Protein AF-K0CEV7-F1 (afdb_monomer)

Secondary structure (DSSP, 8-state):
----------------------------S-SSSSEEEPPSEETTEEHHHHHHHT---HHHHHHHHHHHTT-EEEHHHHHHHHHHHHHHHHHHHHHHHHHHHHHHHHHHHHHHHHHHHHHHHHHHHHHHHHHHHHHHHHHHHHHHHHHHHHHHHHHHHHHHHS-HHHHHTSSSPP-EEEEETTEEEEEEHHHHHHHHHHHS--SEEEEEEETTEEEEEEEEE--BTB-EEEEEEEEEETTEEEEEEEEETTEEE-SHHHHHHHHHHHHTTTSSSTT---

Sequence (278 aa):
MNTVALSRWGALALCALLLGGCASLRQTAGGWLGLAPAPAMVAGLDYVTQNRLGVADPACDELATAWRQDRWLPNDQRAGLIARCGARVRRVLDAREQDQELDRLVSEAWDATIQARLERERRERRREQVRRAIAQAREEAEARNDSAAEDAMAQLRERMADAHILQVLREVPDQPLAYAIGQPSERSMKEFLSCLEVAYPNEGYEMQWEGDSLSVRALNATMPRGDMDIDTQFVSVWNTWMLKSLSVAELQATNAQDRFMLAQNLVAGQCYDVDGRL

Foldseek 3Di:
DDDDDDDDDDDDDDDDDDDDDDDDPPDPPDDPPFKDAQDCDALPDGLVVCVVLVLDDVLSVVSNVRNVVVHIDGPVSNVVSSVRSNVSSVVSVVVVVVVVVVVVVVVVVVVVVVVVVVVVVVVVVVVVVVVVVVVVVVVVVVVVVVVVVVVLLVVLVVQLVVQCVCVVCVPPDWFFEALDPPRGDLDIPSSLVSLLCVLWPAPDWDWDDDPQKIWIKGHQTHDPVGTWIWIWIWGHDPGYTYTQWIDTVPDIDRHSVSSVVVSCVSNVPRPPCNSPDD

Radius of gyration: 65.49 Å; Cα contacts (8 Å, |Δi|>4): 295; chains: 1; bounding box: 108×42×195 Å

pLDDT: mean 84.36, std 18.04, range [31.17, 98.12]

Solvent-accessible surface area (backbone atoms only — not comparable to full-atom values): 16095 Å² total; per-residue (Å²): 131,90,82,92,90,92,80,90,88,81,86,91,87,80,89,81,89,84,87,89,84,82,85,83,82,75,86,85,83,78,93,68,85,55,59,42,69,45,67,81,52,55,82,90,36,40,64,68,58,38,53,76,72,64,59,82,47,73,42,41,55,53,40,50,49,28,41,79,62,78,37,68,33,49,51,66,61,46,50,56,28,52,54,51,28,31,54,48,50,47,58,54,50,57,47,52,54,51,52,52,54,48,52,51,53,52,50,55,56,48,52,53,50,51,51,56,48,55,50,50,54,51,53,50,55,52,51,52,52,51,51,51,52,51,51,50,58,46,52,58,47,51,56,50,50,51,52,52,50,54,53,52,51,50,56,47,52,53,50,38,73,68,26,66,61,57,66,74,44,60,86,55,84,82,33,31,19,15,44,48,92,95,45,68,46,98,52,34,44,58,60,52,50,17,40,47,42,71,62,26,52,51,83,46,72,53,75,48,80,59,92,53,35,39,37,44,31,37,36,54,18,54,43,104,87,55,64,35,46,39,41,38,30,33,33,62,53,101,76,26,34,29,52,55,34,39,31,49,75,92,48,71,23,70,51,45,64,49,33,44,52,51,54,45,66,71,34,60,87,73,58,62,70,80,82,70,86,131

Organism: Alcanivorax dieselolei (strain DSM 16502 / CGMCC 1.3690 / MCCC 1A00001 / B-5) (NCBI:txid930169)

Nearest PDB structures (foldseek):
  8dte-assemb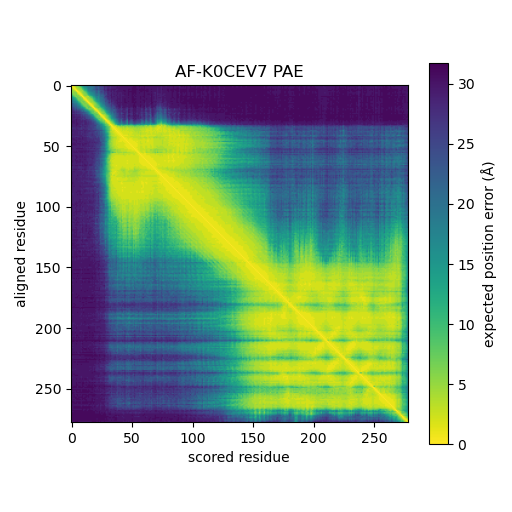ly1_A  TM=3.620E-01  e=7.355E-01  Neisseria gonorrhoeae NCCP11945

Structure (mmCIF, N/CA/C/O backbone):
data_AF-K0CEV7-F1
#
_entry.id   AF-K0CEV7-F1
#
loop_
_atom_site.group_PDB
_atom_site.id
_atom_site.type_symbol
_atom_site.label_atom_id
_atom_site.label_alt_id
_atom_site.label_comp_id
_atom_site.label_asym_id
_atom_site.label_entity_id
_atom_site.label_seq_id
_atom_site.pdbx_PDB_ins_code
_atom_site.Cartn_x
_atom_site.Cartn_y
_atom_site.Cartn_z
_atom_site.occupancy
_atom_site.B_iso_or_equiv
_atom_site.auth_seq_id
_atom_site.auth_comp_id
_atom_site.auth_asym_id
_atom_site.auth_atom_id
_atom_site.pdbx_PDB_model_num
ATOM 1 N N . MET A 1 1 ? 41.634 -27.195 -136.372 1.00 33.25 1 MET A N 1
ATOM 2 C CA . MET A 1 1 ? 42.764 -27.866 -137.054 1.00 33.25 1 MET A CA 1
ATOM 3 C C . MET A 1 1 ? 43.810 -26.811 -137.393 1.00 33.25 1 MET A C 1
ATOM 5 O O . MET A 1 1 ? 43.402 -25.712 -137.731 1.00 33.25 1 MET A O 1
ATOM 9 N N . ASN A 1 2 ? 45.093 -27.144 -137.211 1.00 31.50 2 ASN A N 1
ATOM 10 C CA . ASN A 1 2 ? 46.320 -26.738 -137.934 1.00 31.50 2 ASN A CA 1
ATOM 11 C C . ASN A 1 2 ? 46.260 -25.530 -138.913 1.00 31.50 2 ASN A C 1
ATOM 13 O O . ASN A 1 2 ? 45.332 -25.457 -139.706 1.00 31.50 2 ASN A O 1
ATOM 17 N N . THR A 1 3 ? 47.251 -24.626 -139.038 1.00 37.19 3 THR A N 1
ATOM 18 C CA . THR A 1 3 ? 48.595 -24.471 -138.414 1.00 37.19 3 THR A CA 1
ATOM 19 C C . THR A 1 3 ? 49.226 -23.115 -138.820 1.00 37.19 3 THR A C 1
ATOM 21 O O . THR A 1 3 ? 49.014 -22.677 -139.940 1.00 37.19 3 THR A O 1
ATOM 24 N N . VAL A 1 4 ? 50.059 -22.533 -137.940 1.00 43.16 4 VAL A N 1
ATOM 25 C CA . VAL A 1 4 ? 51.377 -21.863 -138.176 1.00 43.16 4 VAL A CA 1
ATOM 26 C C . VAL A 1 4 ? 51.655 -21.067 -139.480 1.00 43.16 4 VAL A C 1
ATOM 28 O O . VAL A 1 4 ? 51.735 -21.669 -140.543 1.00 43.16 4 VAL A O 1
ATOM 31 N N . ALA A 1 5 ? 52.040 -19.779 -139.347 1.00 40.69 5 ALA A N 1
ATOM 32 C CA . ALA A 1 5 ? 53.300 -19.146 -139.844 1.00 40.69 5 ALA A CA 1
ATOM 33 C C . ALA A 1 5 ? 53.237 -17.596 -139.676 1.00 40.69 5 ALA A C 1
ATOM 35 O O . ALA A 1 5 ? 52.214 -17.018 -140.012 1.00 40.69 5 ALA A O 1
ATOM 36 N N . LEU A 1 6 ? 54.156 -16.836 -139.049 1.00 42.69 6 LEU A N 1
ATOM 37 C CA . LEU A 1 6 ? 55.629 -16.641 -139.126 1.00 42.69 6 LEU A CA 1
ATOM 38 C C . LEU A 1 6 ? 56.113 -15.463 -140.019 1.00 42.69 6 LEU A C 1
ATOM 40 O O . LEU A 1 6 ? 56.430 -15.648 -141.190 1.00 42.69 6 LEU A O 1
ATOM 44 N N . SER A 1 7 ? 56.323 -14.290 -139.402 1.00 37.81 7 SER A N 1
ATOM 45 C CA . SER A 1 7 ? 57.313 -13.244 -139.764 1.00 37.81 7 SER A CA 1
ATOM 46 C C . SER A 1 7 ? 57.563 -12.368 -138.502 1.00 37.81 7 SER A C 1
ATOM 48 O O . SER A 1 7 ? 56.599 -12.013 -137.838 1.00 37.81 7 SER A O 1
ATOM 50 N N . ARG A 1 8 ? 58.767 -12.113 -137.943 1.00 42.38 8 ARG A N 1
ATOM 51 C CA . ARG A 1 8 ? 60.124 -11.805 -138.475 1.00 42.38 8 ARG A CA 1
ATOM 52 C C . ARG A 1 8 ? 60.101 -10.417 -139.151 1.00 42.38 8 ARG A C 1
ATOM 54 O O . ARG A 1 8 ? 59.320 -10.257 -140.074 1.00 42.38 8 ARG A O 1
ATOM 61 N N . TRP A 1 9 ? 60.858 -9.364 -138.805 1.00 42.81 9 TRP A N 1
ATOM 62 C CA . TRP A 1 9 ? 62.114 -9.119 -138.044 1.00 42.81 9 TRP A CA 1
ATOM 63 C C . TRP A 1 9 ? 61.871 -7.952 -137.020 1.00 42.81 9 TRP A C 1
ATOM 65 O O . TRP A 1 9 ? 60.720 -7.561 -136.881 1.00 42.81 9 TRP A O 1
ATOM 75 N N . GLY A 1 10 ? 62.796 -7.308 -136.275 1.00 38.75 10 GLY A N 1
ATOM 76 C CA . GLY A 1 10 ? 64.253 -7.418 -136.026 1.00 38.75 10 GLY A CA 1
ATOM 77 C C . GLY A 1 10 ? 64.826 -6.153 -135.313 1.00 38.75 10 GLY A C 1
ATOM 78 O O . GLY A 1 10 ? 64.172 -5.121 -135.347 1.00 38.75 10 GLY A O 1
ATOM 79 N N . ALA A 1 11 ? 66.043 -6.236 -134.732 1.00 40.81 11 ALA A N 1
ATOM 80 C CA . ALA A 1 11 ? 66.868 -5.174 -134.078 1.00 40.81 11 ALA A CA 1
ATOM 81 C C . ALA A 1 11 ? 66.276 -4.464 -132.822 1.00 40.81 11 ALA A C 1
ATOM 83 O O . ALA A 1 11 ? 65.236 -3.829 -132.906 1.00 40.81 11 ALA A O 1
ATOM 84 N N . LEU A 1 12 ? 66.792 -4.564 -131.582 1.00 43.34 12 LEU A N 1
ATOM 85 C CA . LEU A 1 12 ? 68.148 -4.423 -130.986 1.00 43.34 12 LEU A CA 1
ATOM 86 C C . LEU A 1 12 ? 68.775 -3.015 -131.038 1.00 43.34 12 LEU A C 1
ATOM 88 O O . LEU A 1 12 ? 69.396 -2.643 -132.027 1.00 43.34 12 LEU A O 1
ATOM 92 N N . ALA A 1 13 ? 68.748 -2.332 -129.887 1.00 41.50 13 ALA A N 1
ATOM 93 C CA . ALA A 1 13 ? 69.777 -1.397 -129.425 1.00 41.50 13 ALA A CA 1
ATOM 94 C C . ALA A 1 13 ? 69.867 -1.486 -127.885 1.00 41.50 13 ALA A C 1
ATOM 96 O O . ALA A 1 13 ? 68.842 -1.501 -127.205 1.00 41.50 13 ALA A O 1
ATOM 97 N N . LEU A 1 14 ? 71.081 -1.612 -127.343 1.00 43.62 14 LEU A N 1
ATOM 98 C CA . LEU A 1 14 ? 71.386 -1.825 -125.918 1.00 43.62 14 LEU A CA 1
ATOM 99 C C . LEU A 1 14 ? 72.644 -1.004 -125.545 1.00 43.62 14 LEU A C 1
ATOM 101 O O . LEU A 1 14 ? 73.308 -0.514 -126.457 1.00 43.62 14 LEU A O 1
ATOM 105 N N . CYS A 1 15 ? 72.978 -0.916 -124.244 1.00 38.66 15 CYS A N 1
ATOM 106 C CA . CYS A 1 15 ? 74.023 -0.076 -123.597 1.00 38.66 15 CYS A CA 1
ATOM 107 C C . CYS A 1 15 ? 73.555 1.354 -123.236 1.00 38.66 15 CYS A C 1
ATOM 109 O O . CYS A 1 15 ? 72.841 1.974 -124.012 1.00 38.66 15 CYS A O 1
ATOM 111 N N . ALA A 1 16 ? 73.920 1.961 -122.095 1.00 42.41 16 ALA A N 1
ATOM 112 C CA . ALA A 1 16 ? 74.656 1.522 -120.889 1.00 42.41 16 ALA A CA 1
ATOM 113 C C . ALA A 1 16 ? 74.196 2.411 -119.696 1.00 42.41 16 ALA A C 1
ATOM 115 O O . ALA A 1 16 ? 73.949 3.594 -119.888 1.00 42.41 16 ALA A O 1
ATOM 116 N N . LEU A 1 17 ? 73.815 1.864 -118.534 1.00 45.25 17 LEU A N 1
ATOM 117 C CA . LEU A 1 17 ? 74.636 1.603 -117.331 1.00 45.25 17 LEU A CA 1
ATOM 118 C C . LEU A 1 17 ? 75.252 2.831 -116.602 1.00 45.25 17 LEU A C 1
ATOM 120 O O . LEU A 1 17 ? 76.190 3.443 -117.099 1.00 45.25 17 LEU A O 1
ATOM 124 N N . LEU A 1 18 ? 74.822 2.975 -115.332 1.00 45.00 18 LEU A N 1
ATOM 125 C CA . LEU A 1 18 ? 75.518 3.474 -114.118 1.00 45.00 18 LEU A CA 1
ATOM 126 C C . LEU A 1 18 ? 75.208 4.869 -113.533 1.00 45.00 18 LEU A C 1
ATOM 128 O O . LEU A 1 18 ? 74.906 5.827 -114.230 1.00 45.00 18 LEU A O 1
ATOM 132 N N . LEU A 1 19 ? 75.379 4.905 -112.196 1.00 44.25 19 LEU A N 1
ATOM 133 C CA . LEU A 1 19 ? 75.124 5.976 -111.214 1.00 44.25 19 LEU A CA 1
ATOM 134 C C . LEU A 1 19 ? 73.620 6.252 -110.966 1.00 44.25 19 LEU A C 1
ATOM 136 O O . LEU A 1 19 ? 72.872 6.528 -111.890 1.00 44.25 19 LEU A O 1
ATOM 140 N N . GLY A 1 20 ? 73.072 6.201 -109.748 1.00 36.41 20 GLY A N 1
ATOM 141 C CA . GLY A 1 20 ? 73.658 5.966 -108.423 1.00 36.41 20 GLY A CA 1
ATOM 142 C C . GLY A 1 20 ? 72.996 6.888 -107.393 1.00 36.41 20 GLY A C 1
ATOM 143 O O . GLY A 1 20 ? 73.334 8.064 -107.336 1.00 36.41 20 GLY A O 1
ATOM 144 N N . GLY A 1 21 ? 72.049 6.387 -106.592 1.00 37.38 21 GLY A N 1
ATOM 145 C CA . GLY A 1 21 ? 71.316 7.211 -105.622 1.00 37.38 21 GLY A CA 1
ATOM 146 C C . GLY A 1 21 ? 70.392 6.388 -104.725 1.00 37.38 21 GLY A C 1
ATOM 147 O O . GLY A 1 21 ? 69.427 5.791 -105.195 1.00 37.38 21 GLY A O 1
ATOM 148 N N . CYS A 1 22 ? 70.709 6.326 -103.432 1.00 45.72 22 CYS A N 1
ATOM 149 C CA . CYS A 1 22 ? 70.024 5.466 -102.470 1.00 45.72 22 CYS A CA 1
ATOM 150 C C . CYS A 1 22 ? 68.762 6.100 -101.861 1.00 45.72 22 CYS A C 1
ATOM 152 O O . CYS A 1 22 ? 68.716 7.294 -101.590 1.00 45.72 22 CYS A O 1
ATOM 154 N N . ALA A 1 23 ? 67.805 5.227 -101.536 1.00 41.31 23 ALA A N 1
ATOM 155 C CA . ALA A 1 23 ? 66.905 5.295 -100.382 1.00 41.31 23 ALA A CA 1
ATOM 156 C C . ALA A 1 23 ? 66.209 6.632 -100.034 1.00 41.31 23 ALA A C 1
ATOM 158 O O . ALA A 1 23 ? 66.707 7.450 -99.267 1.00 41.31 23 ALA A O 1
ATOM 159 N N . SER A 1 24 ? 64.923 6.718 -100.381 1.00 39.03 24 SER A N 1
ATOM 160 C CA . SER A 1 24 ? 63.914 7.293 -99.471 1.00 39.03 24 SER A CA 1
ATOM 161 C C . SER A 1 24 ? 62.561 6.586 -99.620 1.00 39.03 24 SER A C 1
ATOM 163 O O . SER A 1 24 ? 61.518 7.192 -99.854 1.00 39.03 24 SER A O 1
ATOM 165 N N . LEU A 1 25 ? 62.575 5.260 -99.438 1.00 40.41 25 LEU A N 1
ATOM 166 C CA . LEU A 1 25 ? 61.355 4.469 -99.274 1.00 40.41 25 LEU A CA 1
ATOM 167 C C . LEU A 1 25 ? 60.777 4.777 -97.882 1.00 40.41 25 LEU A C 1
ATOM 169 O O . LEU A 1 25 ? 61.115 4.138 -96.886 1.00 40.41 25 LEU A O 1
ATOM 173 N N . ARG A 1 26 ? 59.977 5.848 -97.806 1.00 39.16 26 ARG A N 1
ATOM 174 C CA . ARG A 1 26 ? 59.329 6.314 -96.574 1.00 39.16 26 ARG A CA 1
ATOM 175 C C . ARG A 1 26 ? 58.447 5.196 -96.015 1.00 39.16 26 ARG A C 1
ATOM 177 O O . ARG A 1 26 ? 57.441 4.829 -96.613 1.00 39.16 26 ARG A O 1
ATOM 184 N N . GLN A 1 27 ? 58.819 4.685 -94.846 1.00 40.72 27 GLN A N 1
ATOM 185 C CA . GLN A 1 27 ? 57.987 3.780 -94.063 1.00 40.72 27 GLN A CA 1
ATOM 186 C C . GLN A 1 27 ? 56.723 4.523 -93.606 1.00 40.72 27 GLN A C 1
ATOM 188 O O . GLN A 1 27 ? 56.782 5.366 -92.715 1.00 40.72 27 GLN A O 1
ATOM 193 N N . THR A 1 28 ? 55.571 4.197 -94.191 1.00 46.34 28 THR A N 1
ATOM 194 C CA . THR A 1 28 ? 54.250 4.663 -93.727 1.00 46.34 28 THR A CA 1
ATOM 195 C C . THR A 1 28 ? 53.311 3.483 -93.477 1.00 46.34 28 THR A C 1
ATOM 197 O O . THR A 1 28 ? 52.216 3.415 -94.025 1.00 46.34 28 THR A O 1
ATOM 200 N N . ALA A 1 29 ? 53.762 2.536 -92.648 1.00 43.47 29 ALA A N 1
ATOM 201 C CA . ALA A 1 29 ? 52.967 1.411 -92.149 1.00 43.47 29 ALA A CA 1
ATOM 202 C C . ALA A 1 29 ? 53.539 0.905 -90.806 1.00 43.47 29 ALA A C 1
ATOM 204 O O . ALA A 1 29 ? 54.275 -0.075 -90.767 1.00 43.47 29 ALA A O 1
ATOM 205 N N . GLY A 1 30 ? 53.247 1.606 -89.701 1.00 41.72 30 GLY A N 1
ATOM 206 C CA . GLY A 1 30 ? 53.762 1.223 -88.372 1.00 41.72 30 GLY A CA 1
ATOM 207 C C . GLY A 1 30 ? 53.250 2.016 -87.159 1.00 41.72 30 GLY A C 1
ATOM 208 O O . GLY A 1 30 ? 53.785 1.853 -86.072 1.00 41.72 30 GLY A O 1
ATOM 209 N N . GLY A 1 31 ? 52.240 2.882 -87.312 1.00 43.75 31 GLY A N 1
ATOM 210 C CA . GLY A 1 31 ? 51.863 3.870 -86.283 1.00 43.75 31 GLY A CA 1
ATOM 211 C C . GLY A 1 31 ? 50.832 3.445 -85.226 1.00 43.75 31 GLY A C 1
ATOM 212 O O . GLY A 1 31 ? 50.467 4.276 -84.404 1.00 43.75 31 GLY A O 1
ATOM 213 N N . TRP A 1 32 ? 50.325 2.206 -85.252 1.00 52.28 32 TRP A N 1
ATOM 214 C CA . TRP A 1 32 ? 49.141 1.799 -84.463 1.00 52.28 32 TRP A CA 1
ATOM 215 C C . TRP A 1 32 ? 49.361 0.600 -83.523 1.00 52.28 32 TRP A C 1
ATOM 217 O O . TRP A 1 32 ? 48.446 0.195 -82.810 1.00 52.28 32 TRP A O 1
ATOM 227 N N . LEU A 1 33 ? 50.569 0.033 -83.477 1.00 60.72 33 LEU A N 1
ATOM 228 C CA . LEU A 1 33 ? 50.909 -1.050 -82.551 1.00 60.72 33 LEU A CA 1
ATOM 229 C C . LEU A 1 33 ? 51.432 -0.458 -81.236 1.00 60.72 33 LEU A C 1
ATOM 231 O O . LEU A 1 33 ? 52.570 -0.007 -81.172 1.00 60.72 33 LEU A O 1
ATOM 235 N N . GLY A 1 34 ? 50.602 -0.467 -80.189 1.00 73.75 34 GLY A N 1
ATOM 236 C CA . GLY A 1 34 ? 51.005 -0.069 -78.830 1.00 73.75 34 GLY A CA 1
ATOM 237 C C . GLY A 1 34 ? 50.228 1.095 -78.210 1.00 73.75 34 GLY A C 1
ATOM 238 O O . GLY A 1 34 ? 50.381 1.329 -77.014 1.00 73.75 34 GLY A O 1
ATOM 239 N N . LEU A 1 35 ? 49.368 1.777 -78.972 1.00 83.69 35 LEU A N 1
ATOM 240 C CA . LEU A 1 35 ? 48.480 2.835 -78.479 1.00 83.69 35 LEU A CA 1
ATOM 241 C C . LEU A 1 35 ? 47.046 2.323 -78.311 1.00 83.69 35 LEU A C 1
ATOM 243 O O . LEU A 1 35 ? 46.579 1.503 -79.101 1.00 83.69 35 LEU A O 1
ATOM 247 N N . ALA A 1 36 ? 46.328 2.838 -77.314 1.00 86.12 36 ALA A N 1
ATOM 248 C CA . ALA A 1 36 ? 44.910 2.551 -77.110 1.00 86.12 36 ALA A CA 1
ATOM 249 C C . ALA A 1 36 ? 44.199 3.689 -76.346 1.00 86.12 36 ALA A C 1
ATOM 251 O O . ALA A 1 36 ? 44.848 4.411 -75.584 1.00 86.12 36 ALA A O 1
ATOM 252 N N . PRO A 1 37 ? 42.873 3.862 -76.505 1.00 88.19 37 PRO A N 1
ATOM 253 C CA . PRO A 1 37 ? 42.131 4.908 -75.807 1.00 88.19 37 PRO A CA 1
ATOM 254 C C . PRO A 1 37 ? 42.040 4.631 -74.301 1.00 88.19 37 PRO A C 1
ATOM 256 O O . PRO A 1 37 ? 42.092 3.475 -73.849 1.00 88.19 37 PRO A O 1
ATOM 259 N N . ALA A 1 38 ? 41.866 5.702 -73.524 1.00 89.38 38 ALA A N 1
ATOM 260 C CA . ALA A 1 38 ? 41.457 5.610 -72.127 1.00 89.38 38 ALA A CA 1
ATOM 261 C C . ALA A 1 38 ? 40.059 4.956 -72.022 1.00 89.38 38 ALA A C 1
ATOM 263 O O . ALA A 1 38 ? 39.198 5.218 -72.867 1.00 89.38 38 ALA A O 1
ATOM 264 N N . PRO A 1 39 ? 39.813 4.083 -71.028 1.00 90.56 39 PRO A N 1
ATOM 265 C CA . PRO A 1 39 ? 38.510 3.449 -70.856 1.00 90.56 39 PRO A CA 1
ATOM 266 C C . PRO A 1 39 ? 37.466 4.474 -70.390 1.00 90.56 39 PRO A C 1
ATOM 268 O O . PRO A 1 39 ? 37.803 5.428 -69.702 1.00 90.56 39 PRO A O 1
ATOM 271 N N . ALA A 1 40 ? 36.187 4.258 -70.703 1.00 89.06 40 ALA A N 1
ATOM 272 C CA . ALA A 1 40 ? 35.107 5.136 -70.232 1.00 89.06 40 ALA A CA 1
ATOM 273 C C . ALA A 1 40 ? 34.793 4.979 -68.727 1.00 89.06 40 ALA A C 1
ATOM 275 O O . ALA A 1 40 ? 34.169 5.849 -68.125 1.00 89.06 40 ALA A O 1
ATOM 276 N N . MET A 1 41 ? 35.210 3.862 -68.122 1.00 91.69 41 MET A N 1
ATOM 277 C CA . MET A 1 41 ? 34.999 3.537 -66.711 1.00 91.69 41 MET A CA 1
ATOM 278 C C . MET A 1 41 ? 36.232 2.836 -66.134 1.00 91.69 41 MET A C 1
ATOM 280 O O . MET A 1 41 ? 36.904 2.069 -66.828 1.00 91.69 41 MET A O 1
ATOM 284 N N . VAL A 1 42 ? 36.497 3.046 -64.845 1.00 91.88 42 VAL A N 1
ATOM 285 C CA . VAL A 1 42 ? 37.541 2.340 -64.086 1.00 91.88 42 VAL A CA 1
ATOM 286 C C . VAL A 1 42 ? 36.903 1.743 -62.835 1.00 91.88 42 VAL A C 1
ATOM 288 O O . VAL A 1 42 ? 36.160 2.422 -62.134 1.00 91.88 42 VAL A O 1
ATOM 291 N N . ALA A 1 43 ? 37.162 0.455 -62.582 1.00 90.56 43 ALA A N 1
ATOM 292 C CA . ALA A 1 43 ? 36.544 -0.313 -61.492 1.00 90.56 43 ALA A CA 1
ATOM 293 C C . ALA A 1 43 ? 34.999 -0.197 -61.437 1.00 90.56 43 ALA A C 1
ATOM 295 O O . ALA A 1 43 ? 34.413 -0.155 -60.362 1.00 90.56 43 ALA A O 1
ATOM 296 N N . GLY A 1 44 ? 34.344 -0.141 -62.604 1.00 90.44 44 GLY A N 1
ATOM 297 C CA . GLY A 1 44 ? 32.881 -0.086 -62.726 1.00 90.44 44 GLY A CA 1
ATOM 298 C C . GLY A 1 44 ? 32.249 1.304 -62.594 1.00 90.44 44 GLY A C 1
ATOM 299 O O . GLY A 1 44 ? 31.040 1.414 -62.761 1.00 90.44 44 GLY A O 1
ATOM 300 N N . LEU A 1 45 ? 33.033 2.361 -62.342 1.00 92.94 45 LEU A N 1
ATOM 301 C CA . LEU A 1 45 ? 32.532 3.735 -62.227 1.00 92.94 45 LEU A CA 1
ATOM 302 C C . LEU A 1 45 ? 33.055 4.640 -63.342 1.00 92.94 45 LEU A C 1
ATOM 304 O O . LEU A 1 45 ? 34.228 4.554 -63.717 1.00 92.94 45 LEU A O 1
ATOM 308 N N . ASP A 1 46 ? 32.218 5.570 -63.803 1.00 94.06 46 ASP A N 1
ATOM 309 C CA . ASP A 1 46 ? 32.645 6.690 -64.645 1.00 94.06 46 ASP A CA 1
ATOM 310 C C . ASP A 1 46 ? 33.411 7.761 -63.840 1.00 94.06 46 ASP A C 1
ATOM 312 O O . ASP A 1 46 ? 33.348 7.830 -62.608 1.00 94.06 46 ASP A O 1
ATOM 316 N N . TYR A 1 47 ? 34.146 8.623 -64.544 1.00 91.25 47 TYR A N 1
ATOM 317 C CA . TYR A 1 47 ? 34.978 9.658 -63.921 1.00 91.25 47 TYR A CA 1
ATOM 318 C C . TYR A 1 47 ? 34.179 10.755 -63.192 1.00 91.25 47 TYR A C 1
ATOM 320 O O . TYR A 1 47 ? 34.698 11.387 -62.271 1.00 91.25 47 TYR A O 1
ATOM 328 N N . VAL A 1 48 ? 32.910 10.980 -63.555 1.00 91.81 48 VAL A N 1
ATOM 329 C CA . VAL A 1 48 ? 32.045 11.976 -62.895 1.00 91.81 48 VAL A CA 1
ATOM 330 C C . VAL A 1 48 ? 31.624 11.470 -61.515 1.00 91.81 48 VAL A C 1
ATOM 332 O O . VAL A 1 48 ? 31.654 12.212 -60.533 1.00 91.81 48 VAL A O 1
ATOM 335 N N . THR A 1 49 ? 31.277 10.191 -61.434 1.00 92.69 49 THR A N 1
ATOM 336 C CA . THR A 1 49 ? 30.882 9.481 -60.220 1.00 92.69 49 THR A CA 1
ATOM 337 C C . THR A 1 49 ? 32.077 9.288 -59.294 1.00 92.69 49 THR A C 1
ATOM 339 O O . THR A 1 49 ? 31.960 9.562 -58.103 1.00 92.69 49 THR A O 1
ATOM 342 N N . GLN A 1 50 ? 33.252 8.940 -59.830 1.00 92.50 50 GLN A N 1
ATOM 343 C CA . GLN A 1 50 ? 34.508 8.921 -59.066 1.00 92.50 50 GLN A CA 1
ATOM 344 C C . GLN A 1 50 ? 34.790 10.280 -58.396 1.00 92.50 50 GLN A C 1
ATOM 346 O O . GLN A 1 50 ? 35.038 10.330 -57.191 1.00 92.50 50 GLN A O 1
ATOM 351 N N . ASN A 1 51 ? 34.664 11.390 -59.133 1.00 89.50 51 ASN A N 1
ATOM 352 C CA . ASN A 1 51 ? 34.851 12.731 -58.573 1.00 89.50 51 ASN A CA 1
ATOM 353 C C . ASN A 1 51 ? 33.797 13.068 -57.494 1.00 89.50 51 ASN A C 1
ATOM 355 O O . ASN A 1 51 ? 34.147 13.534 -56.413 1.00 89.50 51 ASN A O 1
ATOM 359 N N . ARG A 1 52 ? 32.512 12.750 -57.724 1.00 91.69 52 ARG A N 1
ATOM 360 C CA . ARG A 1 52 ? 31.435 12.920 -56.719 1.00 91.69 52 ARG A CA 1
ATOM 361 C C . ARG A 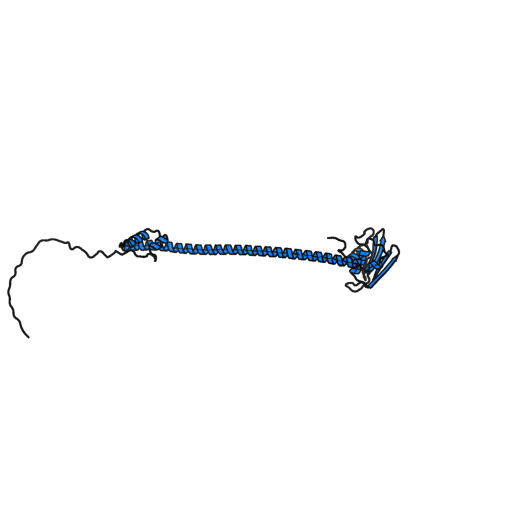1 52 ? 31.645 12.088 -55.449 1.00 91.69 52 ARG A C 1
ATOM 363 O O . ARG A 1 52 ? 31.215 12.498 -54.374 1.00 91.69 52 ARG A O 1
ATOM 370 N N . LEU A 1 53 ? 32.292 10.928 -55.557 1.00 89.69 53 LEU A N 1
ATOM 371 C CA . LEU A 1 53 ? 32.660 10.093 -54.411 1.00 89.69 53 LEU A CA 1
ATOM 372 C C . LEU A 1 53 ? 33.910 10.595 -53.667 1.00 89.69 53 LEU A C 1
ATOM 374 O O . LEU A 1 53 ? 34.187 10.103 -52.574 1.00 89.69 53 LEU A O 1
ATOM 378 N N . GLY A 1 54 ? 34.634 11.580 -54.210 1.00 90.62 54 GLY A N 1
ATOM 379 C CA . GLY A 1 54 ? 35.872 12.097 -53.624 1.00 90.62 54 GLY A CA 1
ATOM 380 C C . GLY A 1 54 ? 37.103 11.242 -53.942 1.00 90.62 54 GLY A C 1
ATOM 381 O O . GLY A 1 54 ? 38.065 11.236 -53.172 1.00 90.62 54 GLY A O 1
ATOM 382 N N . VAL A 1 55 ? 37.096 10.502 -55.059 1.00 91.00 55 VAL A N 1
ATOM 383 C CA . VAL A 1 55 ? 38.248 9.713 -55.528 1.00 91.00 55 VAL A CA 1
ATOM 384 C C . VAL A 1 55 ? 39.341 10.649 -56.063 1.00 91.00 55 VAL A C 1
ATOM 386 O O . VAL A 1 55 ? 39.512 10.815 -57.265 1.00 91.00 55 VAL A O 1
ATOM 389 N N . ALA A 1 56 ? 40.104 11.253 -55.154 1.00 87.50 56 ALA A N 1
ATOM 390 C CA . ALA A 1 56 ? 41.313 11.997 -55.492 1.00 87.50 56 ALA A CA 1
ATOM 391 C C . ALA A 1 56 ? 42.496 11.029 -55.679 1.00 87.50 56 ALA A C 1
ATOM 393 O O . ALA A 1 56 ? 42.944 10.414 -54.701 1.00 87.50 56 ALA A O 1
ATOM 394 N N . ASP A 1 57 ? 42.980 10.883 -56.917 1.00 92.00 57 ASP A N 1
ATOM 395 C CA . ASP A 1 57 ? 44.223 10.188 -57.283 1.00 92.00 57 ASP A CA 1
ATOM 396 C C . ASP A 1 57 ? 44.709 10.655 -58.674 1.00 92.00 57 ASP A C 1
ATOM 398 O O . ASP A 1 57 ? 43.935 10.570 -59.634 1.00 92.00 57 ASP A O 1
ATOM 402 N N . PRO A 1 58 ? 45.982 11.077 -58.830 1.00 91.56 58 PRO A N 1
ATOM 403 C CA . PRO A 1 58 ? 46.498 11.590 -60.102 1.00 91.56 58 PRO A CA 1
ATOM 404 C C . PRO A 1 58 ? 46.348 10.630 -61.291 1.00 91.56 58 PRO A C 1
ATOM 406 O O . PRO A 1 58 ? 46.221 11.080 -62.429 1.00 91.56 58 PRO A O 1
ATOM 409 N N . ALA A 1 59 ? 46.336 9.310 -61.059 1.00 92.69 59 ALA A N 1
ATOM 410 C CA . ALA A 1 59 ? 46.134 8.337 -62.129 1.00 92.69 59 ALA A CA 1
ATOM 411 C C . ALA A 1 59 ? 44.686 8.324 -62.649 1.00 92.69 59 ALA A C 1
ATOM 413 O O . ALA A 1 59 ? 44.465 8.036 -63.826 1.00 92.69 59 ALA A O 1
ATOM 414 N N . CYS A 1 60 ? 43.704 8.641 -61.798 1.00 92.44 60 CYS A N 1
ATOM 415 C CA . CYS A 1 60 ? 42.321 8.832 -62.232 1.00 92.44 60 CYS A CA 1
ATOM 416 C C . CYS A 1 60 ? 42.174 10.138 -63.021 1.00 92.44 60 CYS A C 1
ATOM 418 O O . CYS A 1 60 ? 41.558 10.128 -64.086 1.00 92.44 60 CYS A O 1
ATOM 420 N N . ASP A 1 61 ? 42.799 11.226 -62.564 1.00 93.44 61 ASP A N 1
ATOM 421 C CA . ASP A 1 61 ? 42.748 12.534 -63.232 1.00 93.44 61 ASP A CA 1
ATOM 422 C C . ASP A 1 61 ? 43.393 12.508 -64.628 1.00 93.44 61 ASP A C 1
ATOM 424 O O . ASP A 1 61 ? 42.857 13.073 -65.590 1.00 93.44 61 ASP A O 1
ATOM 428 N N . GLU A 1 62 ? 44.526 11.812 -64.774 1.00 92.69 62 GLU A N 1
ATOM 429 C CA . GLU A 1 62 ? 45.224 11.643 -66.053 1.00 92.69 62 GLU A CA 1
ATOM 430 C C . GLU A 1 62 ? 44.380 10.842 -67.060 1.00 92.69 62 GLU A C 1
ATOM 432 O O . GLU A 1 62 ? 44.260 11.243 -68.224 1.00 92.69 62 GLU A O 1
ATOM 437 N N . LEU A 1 63 ? 43.727 9.761 -66.610 1.00 93.81 63 LEU A N 1
ATOM 438 C CA . LEU A 1 63 ? 42.808 8.971 -67.434 1.00 93.81 63 LEU A CA 1
ATOM 439 C C . LEU A 1 63 ? 41.534 9.744 -67.793 1.00 93.81 63 LEU A C 1
ATOM 441 O O . LEU A 1 63 ? 41.158 9.771 -68.963 1.00 93.81 63 LEU A O 1
ATOM 445 N N . ALA A 1 64 ? 40.907 10.422 -66.828 1.00 93.38 64 ALA A N 1
ATOM 446 C CA . ALA A 1 64 ? 39.723 11.253 -67.048 1.00 93.38 64 ALA A CA 1
ATOM 447 C C . ALA A 1 64 ? 40.003 12.402 -68.028 1.00 93.38 64 ALA A C 1
ATOM 449 O O . ALA A 1 64 ? 39.125 12.838 -68.774 1.00 93.38 64 ALA A O 1
ATOM 450 N N . THR A 1 65 ? 41.231 12.921 -68.035 1.00 94.12 65 THR A N 1
ATOM 451 C CA . THR A 1 65 ? 41.673 13.953 -68.979 1.00 94.12 65 THR A CA 1
ATOM 452 C C . THR A 1 65 ? 41.956 13.369 -70.358 1.00 94.12 65 THR A C 1
ATOM 454 O O . THR A 1 65 ? 41.512 13.945 -71.345 1.00 94.12 65 THR A O 1
ATOM 457 N N . ALA A 1 66 ? 42.613 12.208 -70.444 1.00 92.19 66 ALA A N 1
ATOM 458 C CA . ALA A 1 66 ? 42.825 11.527 -71.719 1.00 92.19 66 ALA A CA 1
ATOM 459 C C . ALA A 1 66 ? 41.500 11.112 -72.386 1.00 92.19 66 ALA A C 1
ATOM 461 O O . ALA A 1 66 ? 41.341 11.327 -73.583 1.00 92.19 66 ALA A O 1
ATOM 462 N N . TRP A 1 67 ? 40.536 10.604 -71.611 1.00 92.69 67 TRP A N 1
ATOM 463 C CA . TRP A 1 67 ? 39.199 10.243 -72.092 1.00 92.69 67 TRP A CA 1
ATOM 464 C C . TRP A 1 67 ? 38.420 11.460 -72.615 1.00 92.69 67 TRP A C 1
ATOM 466 O O . TRP A 1 67 ? 37.939 11.433 -73.741 1.00 92.69 67 TRP A O 1
ATOM 476 N N . ARG A 1 68 ? 38.379 12.575 -71.867 1.00 92.81 68 ARG A N 1
ATOM 477 C CA . ARG A 1 68 ? 37.720 13.828 -72.308 1.00 92.81 68 ARG A CA 1
ATOM 478 C C . ARG A 1 68 ? 38.346 14.487 -73.544 1.00 92.81 68 ARG A C 1
ATOM 480 O O . ARG A 1 68 ? 37.739 15.391 -74.107 1.00 92.81 68 ARG A O 1
ATOM 487 N N . GLN A 1 69 ? 39.570 14.109 -73.906 1.00 93.81 69 GLN A N 1
ATOM 488 C CA . GLN A 1 69 ? 40.330 14.675 -75.025 1.00 93.81 69 GLN A CA 1
ATOM 489 C C . GLN A 1 69 ? 40.465 13.697 -76.206 1.00 93.81 69 GLN A C 1
ATOM 491 O O . GLN A 1 69 ? 41.252 13.970 -77.110 1.00 93.81 69 GLN A O 1
ATOM 496 N N . ASP A 1 70 ? 39.781 12.542 -76.168 1.00 88.62 70 ASP A N 1
ATOM 497 C CA . ASP A 1 70 ? 39.945 11.422 -77.115 1.00 88.62 70 ASP A CA 1
ATOM 498 C C . ASP A 1 70 ? 41.421 11.034 -77.358 1.00 88.62 70 ASP A C 1
ATOM 500 O O . ASP A 1 70 ? 41.834 10.585 -78.433 1.00 88.62 70 ASP A O 1
ATOM 504 N N . ARG A 1 71 ? 42.257 11.212 -76.327 1.00 90.44 71 ARG A N 1
ATOM 505 C CA . ARG A 1 71 ? 43.708 11.052 -76.408 1.00 90.44 71 ARG A CA 1
ATOM 506 C C . ARG A 1 71 ? 44.099 9.593 -76.199 1.00 90.44 71 ARG A C 1
ATOM 508 O O . ARG A 1 71 ? 43.837 8.996 -75.153 1.00 90.44 71 ARG A O 1
ATOM 515 N N . TRP A 1 72 ? 44.798 9.046 -77.185 1.00 88.69 72 TRP A N 1
ATOM 516 C CA . TRP A 1 72 ? 45.348 7.695 -77.144 1.00 88.69 72 TRP A CA 1
ATOM 517 C C . TRP A 1 72 ? 46.608 7.655 -76.273 1.00 88.69 72 TRP A C 1
ATOM 519 O O . TRP A 1 72 ? 47.439 8.562 -76.326 1.00 88.69 72 TRP A O 1
ATOM 529 N N . LEU A 1 73 ? 46.741 6.603 -75.466 1.00 89.00 73 LEU A N 1
ATOM 530 C CA . LEU A 1 73 ? 47.836 6.408 -74.515 1.00 89.00 73 LEU A CA 1
ATOM 531 C C . LEU A 1 73 ? 48.656 5.157 -74.879 1.00 89.00 73 LEU A C 1
ATOM 533 O O . LEU A 1 73 ? 48.075 4.179 -75.363 1.00 89.00 73 LEU A O 1
ATOM 537 N N . PRO A 1 74 ? 49.975 5.140 -74.603 1.00 92.06 74 PRO A N 1
ATOM 538 C CA . PRO A 1 74 ? 50.781 3.920 -74.603 1.00 92.06 74 PRO A CA 1
ATOM 539 C C . PRO A 1 74 ? 50.158 2.835 -73.717 1.00 92.06 74 PRO A C 1
ATOM 541 O O . PRO A 1 74 ? 49.651 3.119 -72.629 1.00 92.06 74 PRO A O 1
ATOM 544 N N . ASN A 1 75 ? 50.147 1.587 -74.188 1.00 87.56 75 ASN A N 1
ATOM 545 C CA . ASN A 1 75 ? 49.446 0.485 -73.523 1.00 87.56 75 ASN A CA 1
ATOM 546 C C . ASN A 1 75 ? 49.976 0.180 -72.112 1.00 87.56 75 ASN A C 1
ATOM 548 O O . ASN A 1 75 ? 49.187 -0.155 -71.230 1.00 87.56 75 ASN A O 1
ATOM 552 N N . ASP A 1 76 ? 51.281 0.321 -71.900 1.00 87.12 76 ASP A N 1
ATOM 553 C CA . ASP A 1 76 ? 51.974 0.174 -70.619 1.00 87.12 76 ASP A CA 1
ATOM 554 C C . ASP A 1 76 ? 51.601 1.296 -69.635 1.00 87.12 76 ASP A C 1
ATOM 556 O O . ASP A 1 76 ? 51.139 1.014 -68.525 1.00 87.12 76 ASP A O 1
ATOM 560 N N . GLN A 1 77 ? 51.685 2.561 -70.069 1.00 91.12 77 GLN A N 1
ATOM 561 C CA . GLN A 1 77 ? 51.238 3.723 -69.291 1.00 91.12 77 GLN A CA 1
ATOM 562 C C . GLN A 1 77 ? 49.756 3.586 -68.923 1.00 91.12 77 GLN A C 1
ATOM 564 O O . GLN A 1 77 ? 49.381 3.714 -67.755 1.00 91.12 77 GLN A O 1
ATOM 569 N N . ARG A 1 78 ? 48.906 3.250 -69.900 1.00 91.81 78 ARG A N 1
ATOM 570 C CA . ARG A 1 78 ? 47.467 3.048 -69.710 1.00 91.81 78 ARG A CA 1
ATOM 571 C C . ARG A 1 78 ? 47.176 1.940 -68.696 1.00 91.81 78 ARG A C 1
ATOM 573 O O . ARG A 1 78 ? 46.356 2.150 -67.805 1.00 91.81 78 ARG A O 1
ATOM 580 N N . ALA A 1 79 ? 47.844 0.790 -68.790 1.00 91.12 79 ALA A N 1
ATOM 581 C CA . ALA A 1 79 ? 47.662 -0.311 -67.845 1.00 91.12 79 ALA A CA 1
ATOM 582 C C . ALA A 1 79 ? 48.064 0.089 -66.412 1.00 91.12 79 ALA A C 1
ATOM 584 O O . ALA A 1 79 ? 47.303 -0.146 -65.470 1.00 91.12 79 ALA A O 1
ATOM 585 N N . GLY A 1 80 ? 49.208 0.765 -66.246 1.00 93.56 80 GLY A N 1
ATOM 586 C CA . GLY A 1 80 ? 49.673 1.259 -64.945 1.00 93.56 80 GLY A CA 1
ATOM 587 C C . GLY A 1 80 ? 48.773 2.342 -64.333 1.00 93.56 80 GLY A C 1
ATOM 588 O O . GLY A 1 80 ? 48.617 2.408 -63.111 1.00 93.56 80 GLY A O 1
ATOM 589 N N . LEU A 1 81 ? 48.141 3.178 -65.160 1.00 93.44 81 LEU A N 1
ATOM 590 C CA . LEU A 1 81 ? 47.141 4.150 -64.711 1.00 93.44 81 LEU A CA 1
ATOM 591 C C . LEU A 1 81 ? 45.829 3.472 -64.293 1.00 93.44 81 LEU A C 1
ATOM 593 O O . LEU A 1 81 ? 45.318 3.764 -63.213 1.00 93.44 81 LEU A O 1
ATOM 597 N N . ILE A 1 82 ? 45.315 2.530 -65.096 1.00 93.69 82 ILE A N 1
ATOM 598 C CA . ILE A 1 82 ? 44.084 1.780 -64.785 1.00 93.69 82 ILE A CA 1
ATOM 599 C C . ILE A 1 82 ? 44.243 1.012 -63.469 1.00 93.69 82 ILE A C 1
ATOM 601 O O . ILE A 1 82 ? 43.340 1.044 -62.633 1.00 93.69 82 ILE A O 1
ATOM 605 N N . ALA A 1 83 ? 45.393 0.367 -63.251 1.00 94.31 83 ALA A N 1
ATOM 606 C CA . ALA A 1 83 ? 45.670 -0.371 -62.022 1.00 94.31 83 ALA A CA 1
ATOM 607 C C . ALA A 1 83 ? 45.673 0.539 -60.780 1.00 94.31 83 ALA A C 1
ATOM 609 O O . ALA A 1 83 ? 45.011 0.222 -59.789 1.00 94.31 83 ALA A O 1
ATOM 610 N N . ARG A 1 84 ? 46.368 1.687 -60.840 1.00 94.88 84 ARG A N 1
ATOM 611 C CA . ARG A 1 84 ? 46.440 2.653 -59.727 1.00 94.88 84 ARG A CA 1
ATOM 612 C C . ARG A 1 84 ? 45.086 3.299 -59.440 1.00 94.88 84 ARG A C 1
ATOM 614 O O . ARG A 1 84 ? 44.607 3.208 -58.310 1.00 94.88 84 ARG A O 1
ATOM 621 N N . CYS A 1 85 ? 44.426 3.840 -60.464 1.00 94.69 85 CYS A N 1
ATOM 622 C CA . CYS A 1 85 ? 43.103 4.438 -60.313 1.00 94.69 85 CYS A CA 1
ATOM 623 C C . CYS A 1 85 ? 42.081 3.410 -59.792 1.00 94.69 85 CYS A C 1
ATOM 625 O O . CYS A 1 85 ? 41.405 3.651 -58.795 1.00 94.69 85 CYS A O 1
ATOM 627 N N . GLY A 1 86 ? 42.042 2.200 -60.362 1.00 95.19 86 GLY A N 1
ATOM 628 C CA . GLY A 1 86 ? 41.153 1.128 -59.905 1.00 95.19 86 GLY A CA 1
ATOM 629 C C . GLY A 1 86 ? 41.444 0.628 -58.485 1.00 95.19 86 GLY A C 1
ATOM 630 O O . GLY A 1 86 ? 40.543 0.121 -57.819 1.00 95.19 86 GLY A O 1
ATOM 631 N N . ALA A 1 87 ? 42.675 0.766 -57.985 1.00 95.19 87 ALA A N 1
ATOM 632 C CA . ALA A 1 87 ? 43.014 0.508 -56.583 1.00 95.19 87 ALA A CA 1
ATOM 633 C C . ALA A 1 87 ? 42.645 1.676 -55.645 1.00 95.19 87 ALA A C 1
ATOM 635 O O . ALA A 1 87 ? 42.419 1.452 -54.456 1.00 95.19 87 ALA A O 1
ATOM 636 N N . ARG A 1 88 ? 42.564 2.922 -56.134 1.00 94.94 88 ARG A N 1
ATOM 637 C CA . ARG A 1 88 ? 41.984 4.037 -55.366 1.00 94.94 88 ARG A CA 1
ATOM 638 C C . ARG A 1 88 ? 40.466 3.923 -55.283 1.00 94.94 88 ARG A C 1
ATOM 640 O O . ARG A 1 88 ? 39.943 3.996 -54.178 1.00 94.94 88 ARG A O 1
ATOM 647 N N . VAL A 1 89 ? 39.791 3.725 -56.419 1.00 94.94 89 VAL A N 1
ATOM 648 C CA . VAL A 1 89 ? 38.323 3.636 -56.501 1.00 94.94 89 VAL A CA 1
ATOM 649 C C . VAL A 1 89 ? 37.792 2.574 -55.541 1.00 94.94 89 VAL A C 1
ATOM 651 O O . VAL A 1 89 ? 36.934 2.891 -54.725 1.00 94.94 89 VAL A O 1
ATOM 654 N N . ARG A 1 90 ? 38.366 1.360 -55.562 1.00 94.81 90 ARG A N 1
ATOM 655 C CA . ARG A 1 90 ? 37.999 0.285 -54.622 1.00 94.81 90 ARG A CA 1
ATOM 656 C C . ARG A 1 90 ? 38.149 0.714 -53.163 1.00 94.81 90 ARG A C 1
ATOM 658 O O . ARG A 1 90 ? 37.150 0.757 -52.472 1.00 94.81 90 ARG A O 1
ATOM 665 N N . ARG A 1 91 ? 39.318 1.218 -52.744 1.00 94.31 91 ARG A N 1
ATOM 666 C CA . ARG A 1 91 ? 39.524 1.706 -51.362 1.00 94.31 91 ARG A CA 1
ATOM 667 C C . ARG A 1 91 ? 38.527 2.782 -50.910 1.00 94.31 91 ARG A C 1
ATOM 669 O O . ARG A 1 91 ? 38.258 2.876 -49.721 1.00 94.31 91 ARG A O 1
ATOM 676 N N . VAL A 1 92 ? 38.025 3.625 -51.818 1.00 95.44 92 VAL A N 1
ATOM 677 C CA . VAL A 1 92 ? 36.996 4.631 -51.489 1.00 95.44 92 VAL A CA 1
ATOM 678 C C . VAL A 1 92 ? 35.611 3.990 -51.364 1.00 95.44 92 VAL A C 1
ATOM 680 O O . VAL A 1 92 ? 34.848 4.395 -50.494 1.00 95.44 92 VAL A O 1
ATOM 683 N N . LEU A 1 93 ? 35.291 2.989 -52.187 1.00 93.94 93 LEU A N 1
ATOM 684 C CA . LEU A 1 93 ? 34.057 2.208 -52.063 1.00 93.94 93 LEU A CA 1
ATOM 685 C C . LEU A 1 93 ? 34.056 1.358 -50.785 1.00 93.94 93 LEU A C 1
ATOM 687 O O . LEU A 1 93 ? 33.116 1.467 -50.006 1.00 93.94 93 LEU A O 1
ATOM 691 N N . ASP A 1 94 ? 35.137 0.619 -50.526 1.00 94.69 94 ASP A N 1
ATOM 692 C CA . ASP A 1 94 ? 35.303 -0.224 -49.336 1.00 94.69 94 ASP A CA 1
ATOM 693 C C . ASP A 1 94 ? 35.166 0.610 -48.042 1.00 94.69 94 ASP A C 1
ATOM 695 O O . ASP A 1 94 ? 34.515 0.193 -47.088 1.00 94.69 94 ASP A O 1
ATOM 699 N N . ALA A 1 95 ? 35.737 1.824 -48.017 1.00 94.25 95 ALA A N 1
ATOM 700 C CA . ALA A 1 95 ? 35.600 2.747 -46.888 1.00 94.25 95 ALA A CA 1
ATOM 701 C C . ALA A 1 95 ? 34.160 3.265 -46.720 1.00 94.25 95 ALA A C 1
ATOM 703 O O . ALA A 1 95 ? 33.659 3.308 -45.604 1.00 94.25 95 ALA A O 1
ATOM 704 N N . ARG A 1 96 ? 33.463 3.604 -47.817 1.00 94.06 96 ARG A N 1
ATOM 705 C CA . ARG A 1 96 ? 32.051 4.033 -47.768 1.00 94.06 96 ARG A CA 1
ATOM 706 C C . ARG A 1 96 ? 31.125 2.931 -47.257 1.00 94.06 96 ARG A C 1
ATOM 708 O O . ARG A 1 96 ? 30.174 3.242 -46.551 1.00 94.06 96 ARG A O 1
ATOM 715 N N . GLU A 1 97 ? 31.383 1.677 -47.622 1.00 94.56 97 GLU A N 1
ATOM 716 C CA . GLU A 1 97 ? 30.630 0.519 -47.129 1.00 94.56 97 GLU A CA 1
ATOM 717 C C . GLU A 1 97 ? 30.853 0.319 -45.620 1.00 94.56 97 GLU A C 1
ATOM 719 O O . GLU A 1 97 ? 29.893 0.134 -44.873 1.00 94.56 97 GLU A O 1
ATOM 724 N N . GLN A 1 98 ? 32.099 0.458 -45.152 1.00 95.56 98 GLN A N 1
ATOM 725 C CA . GLN A 1 98 ? 32.438 0.401 -43.724 1.00 95.56 98 GLN A CA 1
ATOM 726 C C . GLN A 1 98 ? 31.818 1.551 -42.917 1.00 95.56 98 GLN A C 1
ATOM 728 O O . GLN A 1 98 ? 31.272 1.298 -41.845 1.00 95.56 98 GLN A O 1
ATOM 733 N N . ASP A 1 99 ? 31.852 2.784 -43.433 1.00 94.94 99 ASP A N 1
ATOM 734 C CA . ASP A 1 99 ? 31.219 3.946 -42.796 1.00 94.94 99 ASP A CA 1
ATOM 735 C C . ASP A 1 99 ? 29.694 3.746 -42.676 1.00 94.94 99 ASP A C 1
ATOM 737 O O . ASP A 1 99 ? 29.121 3.974 -41.614 1.00 94.94 99 ASP A O 1
ATOM 741 N N . GLN A 1 100 ? 29.034 3.250 -43.733 1.00 95.69 100 GLN A N 1
ATOM 742 C CA . GLN A 1 100 ? 27.588 2.981 -43.730 1.00 95.69 100 GLN A CA 1
ATOM 743 C C . GLN A 1 100 ? 27.183 1.881 -42.742 1.00 95.69 100 GLN A C 1
ATOM 745 O O . GLN A 1 100 ? 26.162 2.008 -42.064 1.00 95.69 100 GLN A O 1
ATOM 750 N N . GLU A 1 101 ? 27.968 0.807 -42.646 1.00 96.75 101 GLU A N 1
ATOM 751 C CA . GLU A 1 101 ? 27.725 -0.258 -41.672 1.00 96.75 101 GLU A CA 1
ATOM 752 C C . GLU A 1 101 ? 27.978 0.226 -40.235 1.00 96.75 101 GLU A C 1
ATOM 754 O O . GLU A 1 101 ? 27.212 -0.103 -39.328 1.00 96.75 101 GLU A O 1
ATOM 759 N N . LEU A 1 102 ? 28.994 1.069 -40.019 1.00 97.25 102 LEU A N 1
ATOM 760 C CA . LEU A 1 102 ? 29.246 1.692 -38.720 1.00 97.25 102 LEU A CA 1
ATOM 761 C C . LEU A 1 102 ? 28.093 2.620 -38.305 1.00 97.25 102 LEU A C 1
ATOM 763 O O . LEU A 1 102 ? 27.601 2.494 -37.185 1.00 97.25 102 LEU A O 1
ATOM 767 N N . ASP A 1 103 ? 27.621 3.492 -39.200 1.00 96.88 103 ASP A N 1
ATOM 768 C CA . ASP A 1 103 ? 26.475 4.378 -38.952 1.00 96.88 103 ASP A CA 1
ATOM 769 C C . ASP A 1 103 ? 25.207 3.578 -38.604 1.00 96.88 103 A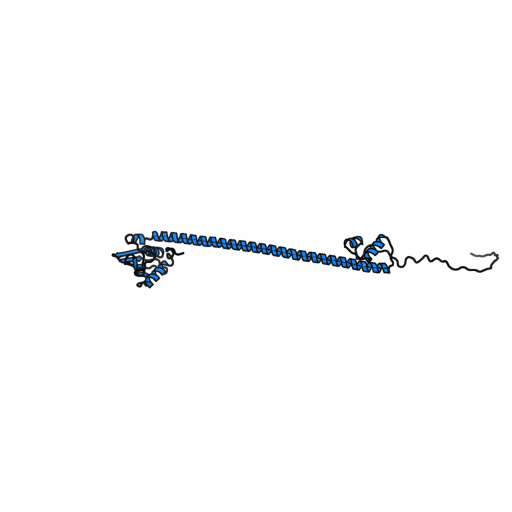SP A C 1
ATOM 771 O O . ASP A 1 103 ? 24.490 3.922 -37.657 1.00 96.88 103 ASP A O 1
ATOM 775 N N . ARG A 1 104 ? 24.952 2.465 -39.312 1.00 97.44 104 ARG A N 1
ATOM 776 C CA . ARG A 1 104 ? 23.831 1.554 -39.025 1.00 97.44 104 ARG A CA 1
ATOM 777 C C . ARG A 1 104 ? 23.932 0.968 -37.615 1.00 97.44 104 ARG A C 1
ATOM 779 O O . ARG A 1 104 ? 22.978 1.065 -36.842 1.00 97.44 104 ARG A O 1
ATOM 786 N N . LEU A 1 105 ? 25.089 0.408 -37.260 1.00 97.62 105 LEU A N 1
ATOM 787 C CA . LEU A 1 105 ? 25.333 -0.192 -35.943 1.00 97.62 105 LEU A CA 1
ATOM 788 C C . LEU A 1 105 ? 25.253 0.842 -34.806 1.00 97.62 105 LEU A C 1
ATOM 790 O O . LEU A 1 105 ? 24.725 0.539 -33.733 1.00 97.62 105 LEU A O 1
ATOM 794 N N . VAL A 1 106 ? 25.732 2.069 -35.035 1.00 98.00 106 VAL A N 1
ATOM 795 C CA . VAL A 1 106 ? 25.622 3.180 -34.075 1.00 98.00 106 VAL A CA 1
ATOM 796 C C . VAL A 1 106 ? 24.161 3.590 -33.874 1.00 98.00 106 VAL A C 1
ATOM 798 O O . VAL A 1 106 ? 23.744 3.756 -32.726 1.00 98.00 106 VAL A O 1
ATOM 801 N N . SER A 1 107 ? 23.367 3.698 -34.946 1.00 96.69 107 SER A N 1
ATOM 802 C CA . SER A 1 107 ? 21.934 4.014 -34.845 1.00 96.69 107 SER A CA 1
ATOM 803 C C . SER A 1 107 ? 21.177 2.940 -34.059 1.00 96.69 107 SER A C 1
ATOM 805 O O . SER A 1 107 ? 20.447 3.263 -33.124 1.00 96.69 107 SER A O 1
ATOM 807 N N . GLU A 1 108 ? 21.402 1.659 -34.370 1.00 97.50 108 GLU A N 1
ATOM 808 C CA . GLU A 1 108 ? 20.756 0.530 -33.685 1.00 97.50 108 GLU A CA 1
ATOM 809 C C . GLU A 1 108 ? 21.102 0.486 -32.185 1.00 97.50 108 GLU A C 1
ATOM 811 O O . GLU A 1 108 ? 20.220 0.302 -31.338 1.00 97.50 108 GLU A O 1
ATOM 816 N N . ALA A 1 109 ? 22.370 0.718 -31.829 1.00 97.31 109 ALA A N 1
ATOM 817 C CA . ALA A 1 109 ? 22.812 0.787 -30.436 1.00 97.31 109 ALA A CA 1
ATOM 818 C C . ALA A 1 109 ? 22.230 2.003 -29.684 1.00 97.31 109 ALA A C 1
ATOM 820 O O . ALA A 1 109 ? 21.894 1.910 -28.494 1.00 97.31 109 ALA A O 1
ATOM 821 N N . TRP A 1 110 ? 22.087 3.142 -30.367 1.00 96.31 110 TRP A N 1
ATOM 822 C CA . TRP A 1 110 ? 21.485 4.347 -29.802 1.00 96.31 110 TRP A CA 1
ATOM 823 C C . TRP A 1 110 ? 19.988 4.158 -29.536 1.00 96.31 110 TRP A C 1
ATOM 825 O O . TRP A 1 110 ? 19.530 4.390 -28.413 1.00 96.31 110 TRP A O 1
ATOM 835 N N . ASP A 1 111 ? 19.237 3.645 -30.512 1.00 97.44 111 ASP A N 1
ATOM 836 C CA . ASP A 1 111 ? 17.802 3.387 -30.376 1.00 97.44 111 ASP A CA 1
ATOM 837 C C . ASP A 1 111 ? 17.509 2.380 -29.257 1.00 97.44 111 ASP A C 1
ATOM 839 O O . ASP A 1 111 ? 16.639 2.624 -28.414 1.00 97.44 111 ASP A O 1
ATOM 843 N N . ALA A 1 112 ? 18.291 1.298 -29.161 1.00 97.06 112 ALA A N 1
ATOM 844 C CA . ALA A 1 112 ? 18.195 0.343 -28.056 1.00 97.06 112 ALA A CA 1
ATOM 845 C C . ALA A 1 112 ? 18.406 1.014 -26.682 1.00 97.06 112 ALA A C 1
ATOM 847 O O . ALA A 1 112 ? 17.688 0.720 -25.720 1.00 97.06 112 ALA A O 1
ATOM 848 N N . THR A 1 113 ? 19.343 1.963 -26.592 1.00 97.25 113 THR A N 1
ATOM 849 C CA . THR A 1 113 ? 19.619 2.729 -25.365 1.00 97.25 113 THR A CA 1
ATOM 850 C C . THR A 1 113 ? 18.451 3.651 -24.995 1.00 97.25 113 THR A C 1
ATOM 852 O O . THR A 1 113 ? 18.056 3.712 -23.824 1.00 97.25 113 THR A O 1
ATOM 855 N N . ILE A 1 114 ? 17.845 4.325 -25.979 1.00 97.94 114 ILE A N 1
ATOM 856 C CA . ILE A 1 114 ? 16.661 5.172 -25.776 1.00 97.94 114 ILE A CA 1
ATOM 857 C C . ILE A 1 114 ? 15.453 4.338 -25.325 1.00 97.94 114 ILE A C 1
ATOM 859 O O . ILE A 1 114 ? 14.807 4.696 -24.336 1.00 97.94 114 ILE A O 1
ATOM 863 N N . GLN A 1 115 ? 15.171 3.200 -25.969 1.00 96.94 115 GLN A N 1
ATOM 864 C CA . GLN A 1 115 ? 14.061 2.328 -25.559 1.00 96.94 115 GLN A CA 1
ATOM 865 C C . GLN A 1 115 ? 14.272 1.760 -24.150 1.00 96.94 115 GLN A C 1
ATOM 867 O O . GLN A 1 115 ? 13.361 1.818 -23.322 1.00 96.94 115 GLN A O 1
ATOM 872 N N . ALA A 1 116 ? 15.489 1.311 -23.821 1.00 97.38 116 ALA A N 1
ATOM 873 C CA . ALA A 1 116 ? 15.818 0.834 -22.479 1.00 97.38 116 ALA A CA 1
ATOM 874 C C . ALA A 1 116 ? 15.611 1.915 -21.401 1.00 97.38 116 ALA A C 1
ATOM 876 O O . ALA A 1 116 ? 15.154 1.605 -20.297 1.00 97.38 116 ALA A O 1
ATOM 877 N N . ARG A 1 117 ? 15.901 3.188 -21.706 1.00 97.81 117 ARG A N 1
ATOM 878 C CA . ARG A 1 117 ? 15.603 4.318 -20.813 1.00 97.81 117 ARG A CA 1
ATOM 879 C C . ARG A 1 117 ? 14.097 4.538 -20.656 1.00 97.81 117 ARG A C 1
ATOM 881 O O . ARG A 1 117 ? 13.617 4.600 -19.525 1.00 97.81 117 ARG A O 1
ATOM 888 N N . LEU A 1 118 ? 13.350 4.617 -21.759 1.00 98.12 118 LEU A N 1
ATOM 889 C CA . LEU A 1 118 ? 11.895 4.817 -21.735 1.00 98.12 118 LEU A CA 1
ATOM 890 C C . LEU A 1 118 ? 11.175 3.691 -20.979 1.00 98.12 118 LEU A C 1
ATOM 892 O O . LEU A 1 118 ? 10.225 3.946 -20.236 1.00 98.12 118 LEU A O 1
ATOM 896 N N . GLU A 1 119 ? 11.641 2.450 -21.108 1.00 97.38 119 GLU A N 1
ATOM 897 C CA . GLU A 1 119 ? 11.143 1.331 -20.313 1.00 97.38 119 GLU A CA 1
ATOM 898 C C . GLU A 1 119 ? 11.431 1.475 -18.818 1.00 97.38 119 GLU A C 1
ATOM 900 O O . GLU A 1 119 ? 10.535 1.214 -18.014 1.00 97.38 119 GLU A O 1
ATOM 905 N N . ARG A 1 120 ? 12.643 1.890 -18.423 1.00 97.75 120 ARG A N 1
ATOM 906 C CA . ARG A 1 120 ? 12.973 2.137 -17.007 1.00 97.75 120 ARG A CA 1
ATOM 907 C C . ARG A 1 120 ? 12.061 3.208 -16.418 1.00 97.75 120 ARG A C 1
ATOM 909 O O . ARG A 1 120 ? 11.401 2.935 -15.418 1.00 97.75 120 ARG A O 1
ATOM 916 N N . GLU A 1 121 ? 11.909 4.344 -17.097 1.00 97.56 121 GLU A N 1
ATOM 917 C CA . GLU A 1 121 ? 11.016 5.425 -16.663 1.00 97.56 121 GLU A CA 1
ATOM 918 C C . GLU A 1 121 ? 9.550 4.956 -16.548 1.00 97.56 121 GLU A C 1
ATOM 920 O O . GLU A 1 121 ? 8.860 5.296 -15.585 1.00 97.56 121 GLU A O 1
ATOM 925 N N . ARG A 1 122 ? 9.054 4.129 -17.483 1.00 97.25 122 ARG A N 1
ATOM 926 C CA . ARG A 1 122 ? 7.707 3.525 -17.395 1.00 97.25 122 ARG A CA 1
ATOM 927 C C . ARG A 1 122 ? 7.576 2.568 -16.205 1.00 97.25 122 ARG A C 1
ATOM 929 O O . ARG A 1 122 ? 6.569 2.611 -15.497 1.00 97.25 122 ARG A O 1
ATOM 936 N N . ARG A 1 123 ? 8.577 1.712 -15.968 1.00 97.38 123 ARG A N 1
ATOM 937 C CA . ARG A 1 123 ? 8.606 0.765 -14.836 1.00 97.38 123 ARG A CA 1
ATOM 938 C C . ARG A 1 123 ? 8.655 1.505 -13.495 1.00 97.38 123 ARG A C 1
ATOM 940 O O . ARG A 1 123 ? 7.969 1.096 -12.562 1.00 97.38 123 ARG A O 1
ATOM 947 N N . GLU A 1 124 ? 9.409 2.596 -13.403 1.00 97.31 124 GLU A N 1
ATOM 948 C CA . GLU A 1 124 ? 9.495 3.453 -12.216 1.00 97.31 124 GLU A CA 1
ATOM 949 C C . GLU A 1 124 ? 8.176 4.176 -11.935 1.00 97.31 124 GLU A C 1
ATOM 951 O O . GLU A 1 124 ? 7.645 4.037 -10.835 1.00 97.31 124 GLU A O 1
ATOM 956 N N . ARG A 1 125 ? 7.570 4.833 -12.937 1.00 97.50 125 ARG A N 1
ATOM 957 C CA . ARG A 1 125 ? 6.240 5.459 -12.790 1.00 97.50 125 ARG A CA 1
ATOM 958 C C . ARG A 1 125 ? 5.180 4.450 -12.338 1.00 97.50 125 ARG A C 1
ATOM 960 O O . ARG A 1 125 ? 4.397 4.755 -11.443 1.00 97.50 125 ARG A O 1
ATOM 967 N N . ARG A 1 126 ? 5.182 3.229 -12.892 1.00 97.25 126 ARG A N 1
ATOM 968 C CA . ARG A 1 126 ? 4.253 2.162 -12.479 1.00 97.25 126 ARG A CA 1
ATOM 969 C C . ARG A 1 126 ? 4.510 1.679 -11.047 1.00 97.25 126 ARG A C 1
ATOM 971 O O . ARG A 1 126 ? 3.556 1.449 -10.313 1.00 97.25 126 ARG A O 1
ATOM 978 N N . ARG A 1 127 ? 5.775 1.539 -10.629 1.00 97.50 127 ARG A N 1
ATOM 979 C CA . ARG A 1 127 ? 6.134 1.199 -9.236 1.00 97.50 127 ARG A CA 1
ATOM 980 C C . ARG A 1 127 ? 5.670 2.274 -8.257 1.00 97.50 127 ARG A C 1
ATOM 982 O O . ARG A 1 127 ? 5.140 1.936 -7.206 1.00 97.50 127 ARG A O 1
ATOM 989 N N . GLU A 1 128 ? 5.840 3.541 -8.616 1.00 97.25 128 GLU A N 1
ATOM 990 C CA . GLU A 1 128 ? 5.417 4.683 -7.805 1.00 97.25 128 GLU A CA 1
ATOM 991 C C . GLU A 1 128 ? 3.886 4.758 -7.677 1.00 97.25 128 GLU A C 1
ATOM 993 O O . GLU A 1 128 ? 3.367 4.904 -6.573 1.00 97.25 128 GLU A O 1
ATOM 998 N N . GLN A 1 129 ? 3.149 4.550 -8.774 1.00 97.25 129 GLN A N 1
ATOM 999 C CA . GLN A 1 129 ? 1.685 4.429 -8.751 1.00 97.25 129 GLN A CA 1
ATOM 1000 C C . GLN A 1 129 ? 1.212 3.282 -7.845 1.00 97.25 129 GLN A C 1
ATOM 1002 O O . GLN A 1 129 ? 0.331 3.485 -7.015 1.00 97.25 129 GLN A O 1
ATOM 1007 N N . VAL A 1 130 ? 1.824 2.097 -7.956 1.00 97.69 130 VAL A N 1
ATOM 1008 C CA . VAL A 1 130 ? 1.488 0.939 -7.108 1.00 97.69 130 VAL A CA 1
ATOM 1009 C C . VAL A 1 130 ? 1.802 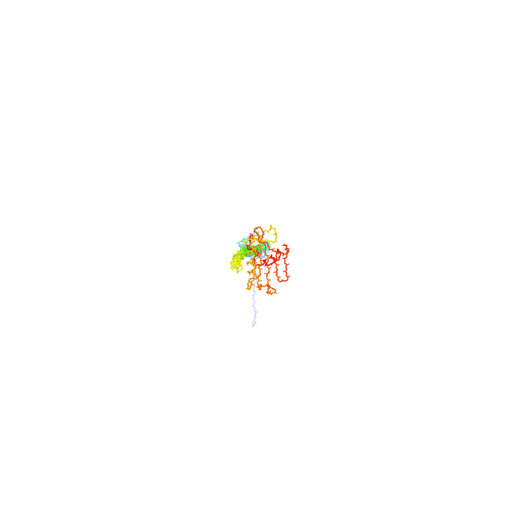1.210 -5.634 1.00 97.69 130 VAL A C 1
ATOM 1011 O O . VAL A 1 130 ? 0.992 0.874 -4.778 1.00 97.69 130 VAL A O 1
ATOM 1014 N N . ARG A 1 131 ? 2.931 1.860 -5.316 1.00 97.44 131 ARG A N 1
ATOM 1015 C CA . ARG A 1 131 ? 3.267 2.255 -3.936 1.00 97.44 131 ARG A CA 1
ATOM 1016 C C . ARG A 1 131 ? 2.228 3.197 -3.336 1.00 97.44 131 ARG A C 1
ATOM 1018 O O . ARG A 1 131 ? 1.806 2.967 -2.209 1.00 97.44 131 ARG A O 1
ATOM 1025 N N . ARG A 1 132 ? 1.796 4.216 -4.086 1.00 97.25 132 ARG A N 1
ATOM 1026 C CA . ARG A 1 132 ? 0.763 5.164 -3.638 1.00 97.25 132 ARG A CA 1
ATOM 1027 C C . ARG A 1 132 ? -0.585 4.477 -3.439 1.00 97.25 132 ARG A C 1
ATOM 1029 O O . ARG A 1 132 ? -1.192 4.670 -2.397 1.00 97.25 132 ARG A O 1
ATOM 1036 N N . ALA A 1 133 ? -0.993 3.612 -4.369 1.00 97.62 133 ALA A N 1
ATOM 1037 C CA . ALA A 1 133 ? -2.227 2.839 -4.241 1.00 97.62 133 ALA A CA 1
ATOM 1038 C C . ALA A 1 133 ? -2.211 1.896 -3.021 1.00 97.62 133 ALA A C 1
ATOM 1040 O O . ALA A 1 133 ? -3.213 1.793 -2.325 1.00 97.62 133 ALA A O 1
ATOM 1041 N N . ILE A 1 134 ? -1.078 1.244 -2.723 1.00 97.25 134 ILE A N 1
ATOM 1042 C CA . ILE A 1 134 ? -0.927 0.411 -1.517 1.00 97.25 134 ILE A CA 1
ATOM 1043 C C . ILE A 1 134 ? -0.974 1.265 -0.243 1.00 97.25 134 ILE A C 1
ATOM 1045 O O . ILE A 1 134 ? -1.606 0.855 0.724 1.00 97.25 134 ILE A O 1
ATOM 1049 N N . ALA A 1 135 ? -0.330 2.436 -0.233 1.00 97.25 135 ALA A N 1
ATOM 1050 C CA . ALA A 1 135 ? -0.364 3.343 0.914 1.00 97.25 135 ALA A CA 1
ATOM 1051 C C . ALA A 1 135 ? -1.791 3.845 1.197 1.00 97.25 135 ALA A C 1
ATOM 1053 O O . ALA A 1 135 ? -2.250 3.726 2.326 1.00 97.25 135 ALA A O 1
ATOM 1054 N N . GLN A 1 136 ? -2.513 4.295 0.166 1.00 97.00 136 GLN A N 1
ATOM 1055 C CA . GLN A 1 136 ? -3.908 4.739 0.280 1.00 97.00 136 GLN A CA 1
ATOM 1056 C C . GLN A 1 136 ? -4.840 3.601 0.711 1.00 97.00 136 GLN A C 1
ATOM 1058 O O . GLN A 1 136 ? -5.600 3.760 1.655 1.00 97.00 136 GLN A O 1
ATOM 1063 N N . ALA A 1 137 ? -4.735 2.419 0.095 1.00 95.19 137 ALA A N 1
ATOM 1064 C CA . ALA A 1 137 ? -5.549 1.266 0.483 1.00 95.19 137 ALA A CA 1
ATOM 1065 C C . ALA A 1 137 ? -5.276 0.797 1.924 1.00 95.19 137 ALA A C 1
ATOM 1067 O O . ALA A 1 137 ? -6.164 0.229 2.559 1.00 95.19 137 ALA A O 1
ATOM 1068 N N . ARG A 1 138 ? -4.058 1.022 2.438 1.00 95.50 138 ARG A N 1
ATOM 1069 C CA . ARG A 1 138 ? -3.701 0.767 3.836 1.00 95.50 138 ARG A CA 1
ATOM 1070 C C . ARG A 1 138 ? -4.303 1.818 4.768 1.00 95.50 138 ARG A C 1
ATOM 1072 O O . ARG A 1 138 ? -4.946 1.427 5.730 1.00 95.50 138 ARG A O 1
ATOM 1079 N N . GLU A 1 139 ? -4.153 3.102 4.457 1.00 95.94 139 GLU A N 1
ATOM 1080 C CA . GLU A 1 139 ? -4.743 4.217 5.215 1.00 95.94 139 GLU A CA 1
ATOM 1081 C C . GLU A 1 139 ? -6.276 4.088 5.295 1.00 95.94 139 GLU A C 1
ATOM 1083 O O . GLU A 1 139 ? -6.855 4.156 6.374 1.00 95.94 139 GLU A O 1
ATOM 1088 N N . GLU A 1 140 ? -6.936 3.760 4.180 1.00 95.06 140 GLU A N 1
ATOM 1089 C CA . GLU A 1 140 ? -8.373 3.460 4.134 1.00 95.06 140 GLU A CA 1
ATOM 1090 C C . GLU A 1 140 ? -8.764 2.199 4.921 1.00 95.06 140 GLU A C 1
ATOM 1092 O O . GLU A 1 140 ? -9.925 2.055 5.299 1.00 95.06 140 GLU A O 1
ATOM 1097 N N . ALA A 1 141 ? -7.864 1.227 5.096 1.00 92.38 141 ALA A N 1
ATOM 1098 C CA . ALA A 1 141 ? -8.132 0.018 5.878 1.00 92.38 141 ALA A CA 1
ATOM 1099 C C . ALA A 1 141 ? -7.925 0.259 7.380 1.00 92.38 141 ALA A C 1
ATOM 1101 O O . ALA A 1 141 ? -8.739 -0.201 8.174 1.00 92.38 141 ALA A O 1
ATOM 1102 N N . GLU A 1 142 ? -6.886 1.009 7.752 1.00 92.88 142 GLU A N 1
ATOM 1103 C CA . GLU A 1 142 ? -6.627 1.458 9.124 1.00 92.88 142 GLU A CA 1
ATOM 1104 C C . GLU A 1 142 ? -7.789 2.346 9.600 1.00 92.88 142 GLU A C 1
ATOM 1106 O O . GLU A 1 142 ? -8.490 1.952 10.525 1.00 92.88 142 GLU A O 1
ATOM 1111 N N . ALA A 1 143 ? -8.152 3.399 8.857 1.00 91.88 143 ALA A N 1
ATOM 1112 C CA . ALA A 1 143 ? -9.280 4.271 9.203 1.00 91.88 143 ALA A CA 1
ATOM 1113 C C . ALA A 1 143 ? -10.636 3.540 9.324 1.00 91.88 143 ALA A C 1
ATOM 1115 O O . ALA A 1 143 ? -11.467 3.918 10.147 1.00 91.88 143 ALA A O 1
ATOM 1116 N N . ARG A 1 144 ? -10.875 2.483 8.527 1.00 89.44 144 ARG A N 1
ATOM 1117 C CA . ARG A 1 144 ? -12.087 1.647 8.650 1.00 89.44 144 ARG A CA 1
ATOM 1118 C C . ARG A 1 144 ? -12.065 0.744 9.879 1.00 89.44 144 ARG A C 1
ATOM 1120 O O . ARG A 1 144 ? -13.120 0.512 10.462 1.00 89.44 144 ARG A O 1
ATOM 1127 N N . ASN A 1 145 ? -10.901 0.207 10.241 1.00 86.19 145 ASN A N 1
ATOM 1128 C CA . ASN A 1 145 ? -10.756 -0.585 11.459 1.00 86.19 145 ASN A CA 1
ATOM 1129 C C . ASN A 1 145 ? -10.931 0.301 12.695 1.00 86.19 145 ASN A C 1
ATOM 1131 O O . ASN A 1 145 ? -11.648 -0.097 13.606 1.00 86.19 145 ASN A O 1
ATOM 1135 N N . ASP A 1 146 ? -10.349 1.501 12.685 1.00 84.94 146 ASP A N 1
ATOM 1136 C CA . ASP A 1 146 ? -10.463 2.473 13.773 1.00 84.94 146 ASP A CA 1
ATOM 1137 C C . ASP A 1 146 ? -11.930 2.895 13.964 1.00 84.94 146 ASP A C 1
ATOM 1139 O O . ASP A 1 146 ? -12.465 2.756 15.062 1.00 84.94 146 ASP A O 1
ATOM 1143 N N . SER A 1 147 ? -12.641 3.268 12.888 1.00 86.31 147 SER A N 1
ATOM 1144 C CA . SER A 1 147 ? -14.075 3.591 12.981 1.00 86.31 147 SER A CA 1
ATOM 1145 C C . SER A 1 147 ? -14.925 2.402 13.447 1.00 86.31 147 SER A C 1
ATOM 1147 O O . SER A 1 147 ? -15.858 2.573 14.224 1.00 86.31 147 SER A O 1
ATOM 1149 N N . ALA A 1 148 ? -14.603 1.180 13.004 1.00 86.00 148 ALA A N 1
ATOM 1150 C CA . ALA A 1 148 ? -15.319 -0.021 13.436 1.00 86.00 148 ALA A CA 1
ATOM 1151 C C . ALA A 1 148 ? -15.041 -0.377 14.909 1.00 86.00 148 ALA A C 1
ATOM 1153 O O . ALA A 1 148 ? -15.917 -0.930 15.574 1.00 86.00 148 ALA A O 1
ATOM 1154 N N . ALA A 1 149 ? -13.849 -0.058 15.424 1.00 85.25 149 ALA A N 1
ATOM 1155 C CA . ALA A 1 149 ? -13.520 -0.186 16.837 1.00 85.25 149 ALA A CA 1
ATOM 1156 C C . ALA A 1 149 ? -14.281 0.856 17.672 1.00 85.25 149 ALA A C 1
ATOM 1158 O O . ALA A 1 149 ? -14.926 0.480 18.649 1.00 85.25 149 ALA A O 1
ATOM 1159 N N . GLU A 1 150 ? -14.301 2.126 17.252 1.00 85.88 150 GLU A N 1
ATOM 1160 C CA . GLU A 1 150 ? -15.090 3.185 17.900 1.00 85.88 150 GLU A CA 1
ATOM 1161 C C . GLU A 1 150 ? -16.589 2.834 17.953 1.00 85.88 150 GLU A C 1
ATOM 1163 O O . GLU A 1 150 ? -17.192 2.884 19.030 1.00 85.88 150 GLU A O 1
ATOM 1168 N N . ASP A 1 151 ? -17.175 2.392 16.833 1.00 88.06 151 ASP A N 1
ATOM 1169 C CA . ASP A 1 151 ? -18.572 1.942 16.755 1.00 88.06 151 ASP A CA 1
ATOM 1170 C C . ASP A 1 151 ? -18.841 0.739 17.680 1.00 88.06 151 ASP A C 1
ATOM 1172 O O . ASP A 1 151 ? -19.849 0.705 18.394 1.00 88.06 151 ASP A O 1
ATOM 1176 N N . ALA A 1 152 ? -17.937 -0.247 17.718 1.00 86.25 152 ALA A N 1
ATOM 1177 C CA . ALA A 1 152 ? -18.065 -1.412 18.595 1.00 86.25 152 ALA A CA 1
ATOM 1178 C C . ALA A 1 152 ? -17.969 -1.033 20.084 1.00 86.25 152 ALA A C 1
ATOM 1180 O O . ALA A 1 152 ? -18.729 -1.557 20.904 1.00 86.25 152 ALA A O 1
ATOM 1181 N N . MET A 1 153 ? -17.088 -0.092 20.443 1.00 84.06 153 MET A N 1
ATOM 1182 C CA . MET A 1 153 ? -16.985 0.452 21.801 1.00 84.06 153 MET A CA 1
ATOM 1183 C C . MET A 1 153 ? -18.221 1.274 22.185 1.00 84.06 153 MET A C 1
ATOM 1185 O O . MET A 1 153 ? -18.655 1.216 23.336 1.00 84.06 153 MET A O 1
ATOM 1189 N N . ALA A 1 154 ? -18.810 2.024 21.250 1.00 87.44 154 ALA A N 1
ATOM 1190 C CA . ALA A 1 154 ? -20.055 2.754 21.480 1.00 87.44 154 ALA A CA 1
ATOM 1191 C C . ALA A 1 154 ? -21.221 1.789 21.765 1.00 87.44 154 ALA A C 1
ATOM 1193 O O . ALA A 1 154 ? -21.873 1.911 22.802 1.00 87.44 154 ALA A O 1
ATOM 1194 N N . GLN A 1 155 ? -21.404 0.763 20.926 1.00 88.38 155 GLN A N 1
ATOM 1195 C CA . GLN A 1 155 ? -22.416 -0.289 21.123 1.00 88.38 155 GLN A CA 1
ATOM 1196 C C . GLN A 1 155 ? -22.177 -1.126 22.391 1.00 88.38 155 GLN A C 1
ATOM 1198 O O . GLN A 1 155 ? -23.112 -1.652 22.994 1.00 88.38 155 GLN A O 1
ATOM 1203 N N . LEU A 1 156 ? -20.923 -1.302 22.811 1.00 88.50 156 LEU A N 1
ATOM 1204 C CA . LEU A 1 156 ? -20.591 -1.931 24.089 1.00 88.50 156 LEU A CA 1
ATOM 1205 C C . LEU A 1 156 ? -21.034 -1.060 25.273 1.00 88.50 156 LEU A C 1
ATOM 1207 O O . LEU A 1 156 ? -21.683 -1.575 26.180 1.00 88.50 156 LEU A O 1
ATOM 1211 N N . ARG A 1 157 ? -20.724 0.244 25.253 1.00 87.44 157 ARG A N 1
ATOM 1212 C CA . ARG A 1 157 ? -21.136 1.189 26.305 1.00 87.44 157 ARG A CA 1
ATOM 1213 C C . ARG A 1 157 ? -22.657 1.300 26.411 1.00 87.44 157 ARG A C 1
ATOM 1215 O O . ARG A 1 157 ? -23.171 1.295 27.523 1.00 87.44 157 ARG A O 1
ATOM 1222 N N . GLU A 1 158 ? -23.364 1.334 25.282 1.00 90.38 158 GLU A N 1
ATOM 1223 C CA . GLU A 1 158 ? -24.834 1.317 25.231 1.00 90.38 158 GLU A CA 1
ATOM 1224 C C . GLU A 1 158 ? -25.397 0.049 25.898 1.00 90.38 158 GLU A C 1
ATOM 1226 O O . GLU A 1 158 ? -26.151 0.142 26.863 1.00 90.38 158 GLU A O 1
ATOM 1231 N N . ARG A 1 159 ? -24.919 -1.141 25.504 1.00 89.69 159 ARG A N 1
ATOM 1232 C CA . ARG A 1 159 ? -25.332 -2.413 26.131 1.00 89.69 159 ARG A CA 1
ATOM 1233 C C . ARG A 1 159 ? -24.989 -2.509 27.621 1.00 89.69 159 ARG A C 1
ATOM 1235 O O . ARG A 1 159 ? -25.742 -3.119 28.370 1.00 89.69 159 ARG A O 1
ATOM 1242 N N . MET A 1 160 ? -23.876 -1.922 28.067 1.00 91.06 160 MET A N 1
ATOM 1243 C CA . MET A 1 160 ? -23.525 -1.867 29.493 1.00 91.06 160 MET A CA 1
ATOM 1244 C C . MET A 1 160 ? -24.419 -0.906 30.291 1.00 91.06 160 MET A C 1
ATOM 1246 O O . MET A 1 160 ? -24.658 -1.162 31.472 1.00 91.06 160 MET A O 1
ATOM 1250 N N . ALA A 1 161 ? -24.905 0.174 29.672 1.00 89.19 161 ALA A N 1
ATOM 1251 C CA . ALA A 1 161 ? -25.843 1.120 30.279 1.00 89.19 161 ALA A CA 1
ATOM 1252 C C . ALA A 1 161 ? -27.275 0.558 30.369 1.00 89.19 161 ALA A C 1
ATOM 1254 O O . ALA A 1 161 ? -27.997 0.882 31.312 1.00 89.19 161 ALA A O 1
ATOM 1255 N N . ASP A 1 162 ? -27.647 -0.324 29.438 1.00 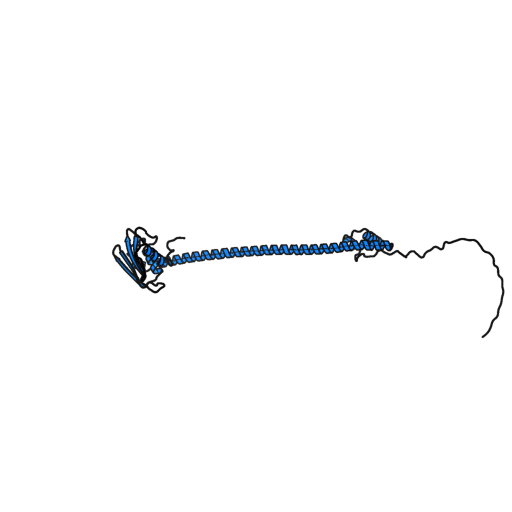92.31 162 ASP A N 1
ATOM 1256 C CA . ASP A 1 162 ? -28.932 -1.038 29.420 1.00 92.31 162 ASP A CA 1
ATOM 1257 C C . ASP A 1 162 ? -28.929 -2.355 30.232 1.00 92.31 162 ASP A C 1
ATOM 1259 O O . ASP A 1 162 ? -29.961 -3.023 30.327 1.00 92.31 162 ASP A O 1
ATOM 1263 N N . ALA A 1 163 ? -27.796 -2.732 30.840 1.00 92.56 163 ALA A N 1
ATOM 1264 C CA . ALA A 1 163 ? -27.645 -3.978 31.596 1.00 92.56 163 ALA A CA 1
ATOM 1265 C C . ALA A 1 163 ? -28.632 -4.075 32.778 1.00 92.56 163 ALA A C 1
ATOM 1267 O O . ALA A 1 163 ? -28.759 -3.160 33.603 1.00 92.56 163 ALA A O 1
ATOM 1268 N N . HIS A 1 164 ? -29.315 -5.214 32.899 1.00 93.69 164 HIS A N 1
ATOM 1269 C CA . HIS A 1 164 ? -30.373 -5.449 33.878 1.00 93.69 164 HIS A CA 1
ATOM 1270 C C . HIS A 1 164 ? -29.881 -5.338 35.329 1.00 93.69 164 HIS A C 1
ATOM 1272 O O . HIS A 1 164 ? -30.609 -4.854 36.203 1.00 93.69 164 HIS A O 1
ATOM 1278 N N . ILE A 1 165 ? -28.623 -5.687 35.599 1.00 93.38 165 ILE A N 1
ATOM 1279 C CA . ILE A 1 165 ? -27.988 -5.543 36.909 1.00 93.38 165 ILE A CA 1
ATOM 1280 C C . ILE A 1 165 ? -28.002 -4.096 37.425 1.00 93.38 165 ILE A C 1
ATOM 1282 O O . ILE A 1 165 ? -28.095 -3.879 38.633 1.00 93.38 165 ILE A O 1
ATOM 1286 N N . LEU A 1 166 ? -28.019 -3.085 36.547 1.00 93.62 166 LEU A N 1
ATOM 1287 C CA . LEU A 1 166 ? -28.167 -1.678 36.947 1.00 93.62 166 LEU A CA 1
ATOM 1288 C C . LEU A 1 166 ? -29.570 -1.361 37.475 1.00 93.62 166 LEU A C 1
ATOM 1290 O O . LEU A 1 166 ? -29.725 -0.517 38.362 1.00 93.62 166 LEU A O 1
ATOM 1294 N N . GLN A 1 167 ? -30.595 -2.052 36.967 1.00 92.62 167 GLN A N 1
ATOM 1295 C CA . GLN A 1 167 ? -31.957 -1.965 37.486 1.00 92.62 167 GLN A CA 1
ATOM 1296 C C . GLN A 1 167 ? -32.076 -2.658 38.849 1.00 92.62 167 GLN A C 1
ATOM 1298 O O . GLN A 1 167 ? -32.723 -2.106 39.740 1.00 92.62 167 GLN A O 1
ATOM 1303 N N . VAL A 1 168 ? -31.438 -3.821 39.023 1.00 92.50 168 VAL A N 1
ATOM 1304 C CA . VAL A 1 168 ? -31.393 -4.557 40.301 1.00 92.50 168 VAL A CA 1
ATOM 1305 C C . VAL A 1 168 ? -30.638 -3.750 41.366 1.00 92.50 168 VAL A C 1
ATOM 1307 O O . VAL A 1 168 ? -31.137 -3.553 42.471 1.00 92.50 168 VAL A O 1
ATOM 1310 N N . LEU A 1 169 ? -29.478 -3.185 41.017 1.00 93.31 169 LEU A N 1
ATOM 1311 C CA . LEU A 1 169 ? -28.630 -2.379 41.903 1.00 93.31 169 LEU A CA 1
ATOM 1312 C C . LEU A 1 169 ? -29.042 -0.900 41.979 1.00 93.31 169 LEU A C 1
ATOM 1314 O O . LEU A 1 169 ? -28.214 -0.056 42.328 1.00 93.31 169 LEU A O 1
ATOM 1318 N N . ARG A 1 170 ? -30.286 -0.534 41.644 1.00 92.06 170 ARG A N 1
ATOM 1319 C CA . ARG A 1 170 ? -30.719 0.876 41.579 1.00 92.06 170 ARG A CA 1
ATOM 1320 C C . ARG A 1 170 ? -30.473 1.645 42.881 1.00 92.06 170 ARG A C 1
ATOM 1322 O O . ARG A 1 170 ? -30.049 2.795 42.828 1.00 92.06 170 ARG A O 1
ATOM 1329 N N . GLU A 1 171 ? -30.729 1.012 44.023 1.00 92.19 171 GLU A N 1
ATOM 1330 C CA . GLU A 1 171 ? -30.623 1.627 45.356 1.00 92.19 171 GLU A CA 1
ATOM 1331 C C . GLU A 1 171 ? -29.218 1.524 45.971 1.00 92.19 171 GLU A C 1
ATOM 1333 O O . GLU A 1 171 ? -28.885 2.277 46.885 1.00 92.19 171 GLU A O 1
ATOM 1338 N N . VAL A 1 172 ? -28.368 0.635 45.448 1.00 92.62 172 VAL A N 1
ATOM 1339 C CA . VAL A 1 172 ? -26.989 0.466 45.921 1.00 92.62 172 VAL A CA 1
ATOM 1340 C C . VAL A 1 172 ? -26.137 1.643 45.418 1.00 92.62 172 VAL A C 1
ATOM 1342 O O . VAL A 1 172 ? -26.157 1.922 44.214 1.00 92.62 172 VAL A O 1
ATOM 1345 N N . PRO A 1 173 ? -25.365 2.342 46.272 1.00 91.38 173 PRO A N 1
ATOM 1346 C CA . PRO A 1 173 ? -24.461 3.400 45.823 1.00 91.38 173 PRO A CA 1
ATOM 1347 C C . PRO A 1 173 ? -23.419 2.855 44.846 1.00 91.38 173 PRO A C 1
ATOM 1349 O O . PRO A 1 173 ? -22.795 1.831 45.128 1.00 91.38 173 PRO A O 1
ATOM 1352 N N . ASP A 1 174 ? -23.201 3.536 43.719 1.00 91.69 174 ASP A N 1
ATOM 1353 C CA . ASP A 1 174 ? -22.059 3.200 42.870 1.00 91.69 174 ASP A CA 1
ATOM 1354 C C . ASP A 1 174 ? -20.788 3.859 43.411 1.00 91.69 174 ASP A C 1
ATOM 1356 O O . ASP A 1 174 ? -20.788 5.037 43.775 1.00 91.69 174 ASP A O 1
ATOM 1360 N N . GLN A 1 175 ? -19.721 3.075 43.509 1.00 92.88 175 GLN A N 1
ATOM 1361 C CA . GLN A 1 175 ? -18.425 3.485 44.047 1.00 92.88 175 GLN A CA 1
ATOM 1362 C C . GLN A 1 175 ? -17.314 2.756 43.281 1.00 92.88 175 GLN A C 1
ATOM 1364 O O . GLN A 1 175 ? -17.570 1.671 42.744 1.00 92.88 175 GLN A O 1
ATOM 1369 N N . PRO A 1 176 ? -16.079 3.295 43.253 1.00 93.31 176 PRO A N 1
ATOM 1370 C CA . PRO A 1 176 ? -14.934 2.601 42.677 1.00 93.31 176 PRO A CA 1
ATOM 1371 C C . PRO A 1 176 ? -14.789 1.192 43.253 1.00 93.31 176 PRO A C 1
ATOM 1373 O O . PRO A 1 176 ? -14.853 0.990 44.473 1.00 93.31 176 PRO A O 1
ATOM 1376 N N . LEU A 1 177 ? -14.585 0.219 42.369 1.00 92.88 177 LEU A N 1
ATOM 1377 C CA . LEU A 1 177 ? -14.253 -1.146 42.753 1.00 92.88 177 LEU A CA 1
ATOM 1378 C C . LEU A 1 177 ? -12.840 -1.170 43.362 1.00 92.88 177 LEU A C 1
ATOM 1380 O O . LEU A 1 177 ? -11.981 -0.366 43.008 1.00 92.88 177 LEU A O 1
ATOM 1384 N N . ALA A 1 178 ? -12.573 -2.088 44.287 1.00 92.50 178 ALA A N 1
ATOM 1385 C CA . ALA A 1 178 ? -11.232 -2.313 44.818 1.00 92.50 178 ALA A CA 1
ATOM 1386 C C . ALA A 1 178 ? -10.946 -3.810 44.995 1.00 92.50 178 ALA A C 1
ATOM 1388 O O . ALA A 1 178 ? -11.765 -4.559 45.522 1.00 92.50 178 ALA A O 1
ATOM 1389 N N . TYR A 1 179 ? -9.755 -4.262 44.602 1.00 89.56 179 TYR A N 1
ATOM 1390 C CA . TYR A 1 179 ? -9.327 -5.660 44.789 1.00 89.56 179 TYR A CA 1
ATOM 1391 C C . TYR A 1 179 ? -8.563 -5.867 46.108 1.00 89.56 179 TYR A C 1
ATOM 1393 O O . TYR A 1 179 ? -8.509 -6.980 46.645 1.00 89.56 179 TYR A O 1
ATOM 1401 N N . ALA A 1 180 ? -8.011 -4.776 46.643 1.00 87.75 180 ALA A N 1
ATOM 1402 C CA . ALA A 1 180 ? -7.315 -4.673 47.918 1.00 87.75 180 ALA A CA 1
ATOM 1403 C C . ALA A 1 180 ? -7.689 -3.357 48.623 1.00 87.75 180 ALA A C 1
ATOM 1405 O O . ALA A 1 180 ? -8.077 -2.378 47.983 1.00 87.75 180 ALA A O 1
ATOM 1406 N N . ILE A 1 181 ? -7.538 -3.321 49.949 1.00 86.25 181 ILE A N 1
ATOM 1407 C CA . ILE A 1 181 ? -7.815 -2.129 50.763 1.00 86.25 181 ILE A CA 1
ATOM 1408 C C . ILE A 1 181 ? -6.936 -0.960 50.295 1.00 86.25 181 ILE A C 1
ATOM 1410 O O . ILE A 1 181 ? -5.718 -1.095 50.195 1.00 86.25 181 ILE A O 1
ATOM 1414 N N . GLY A 1 182 ? -7.554 0.196 50.034 1.00 82.31 182 GLY A N 1
ATOM 1415 C CA . GLY A 1 182 ? -6.851 1.419 49.628 1.00 82.31 182 GLY A CA 1
ATOM 1416 C C . GLY A 1 182 ? -6.372 1.452 48.173 1.00 82.31 182 GLY A C 1
ATOM 1417 O O . GLY A 1 182 ? -5.637 2.367 47.815 1.00 82.31 182 GLY A O 1
ATOM 1418 N N . GLN A 1 183 ? -6.781 0.491 47.338 1.00 86.81 183 GLN A N 1
ATOM 1419 C CA . GLN A 1 183 ? -6.458 0.442 45.908 1.00 86.81 183 GLN A CA 1
ATOM 1420 C C . GLN A 1 183 ? -7.746 0.467 45.062 1.00 86.81 183 GLN A C 1
ATOM 1422 O O . GLN A 1 183 ? -8.182 -0.590 44.596 1.00 86.81 183 GLN A O 1
ATOM 1427 N N . PRO A 1 184 ? -8.390 1.643 44.895 1.00 88.00 184 PRO A N 1
ATOM 1428 C CA . PRO A 1 184 ? -9.498 1.796 43.955 1.00 88.00 184 PRO A CA 1
ATOM 1429 C C . PRO A 1 184 ? -9.017 1.565 42.516 1.00 88.00 184 PRO A C 1
ATOM 1431 O O . PRO A 1 184 ? -7.946 2.039 42.134 1.00 88.00 184 PRO A O 1
ATOM 1434 N N . SER A 1 185 ? -9.813 0.860 41.716 1.00 86.31 185 SER A N 1
ATOM 1435 C CA . SER A 1 185 ? -9.674 0.840 40.261 1.00 86.31 185 SER A CA 1
ATOM 1436 C C . SER A 1 185 ? -10.332 2.062 39.625 1.00 86.31 185 SER A C 1
ATOM 1438 O O . SER A 1 185 ? -11.170 2.719 40.237 1.00 86.31 185 SER A O 1
ATOM 1440 N N . GLU A 1 186 ? -9.978 2.328 38.368 1.00 84.81 186 GLU A N 1
ATOM 1441 C CA . GLU A 1 186 ? -10.614 3.362 37.537 1.00 84.81 186 GLU A CA 1
ATOM 1442 C C . GLU A 1 186 ? -12.109 3.055 37.301 1.00 84.81 186 GLU A C 1
ATOM 1444 O O . GLU A 1 186 ? -12.921 3.972 37.249 1.00 84.81 186 GLU A O 1
ATOM 1449 N N . ARG A 1 187 ? -12.465 1.763 37.271 1.00 87.31 187 ARG A N 1
ATOM 1450 C CA . ARG A 1 187 ? -13.823 1.233 37.089 1.00 87.31 187 ARG A CA 1
ATOM 1451 C C . ARG A 1 187 ? -14.646 1.179 38.381 1.00 87.31 187 ARG A C 1
ATOM 1453 O O . ARG A 1 187 ? -14.122 0.826 39.447 1.00 87.31 187 ARG A O 1
ATOM 1460 N N . SER A 1 188 ? -15.948 1.435 38.272 1.00 92.25 188 SER A N 1
ATOM 1461 C CA . SER A 1 188 ? -16.932 1.280 39.347 1.00 92.25 188 SER A CA 1
ATOM 1462 C C . SER A 1 188 ? -17.367 -0.175 39.575 1.00 92.25 188 SER A C 1
ATOM 1464 O O . SER A 1 188 ? -17.156 -1.066 38.745 1.00 92.25 188 SER A O 1
ATOM 1466 N N . MET A 1 189 ? -17.996 -0.442 40.723 1.00 93.75 189 MET A N 1
ATOM 1467 C CA . MET A 1 189 ? -18.603 -1.747 40.998 1.00 93.75 189 MET A CA 1
ATOM 1468 C C . MET A 1 189 ? -19.712 -2.073 39.991 1.00 93.75 189 MET A C 1
ATOM 1470 O O . MET A 1 189 ? -19.785 -3.206 39.508 1.00 93.75 189 MET A O 1
ATOM 1474 N N . LYS A 1 190 ? -20.572 -1.099 39.664 1.00 94.38 190 LYS A N 1
ATOM 1475 C CA . LYS A 1 190 ? -21.666 -1.327 38.715 1.00 94.38 190 LYS A CA 1
ATOM 1476 C C . LYS A 1 190 ? -21.151 -1.544 37.298 1.00 94.38 190 LYS A C 1
ATOM 1478 O O . LYS A 1 190 ? -21.608 -2.472 36.649 1.00 94.38 190 LYS A O 1
ATOM 1483 N N . GLU A 1 191 ? -20.149 -0.789 36.852 1.00 91.44 191 GLU A N 1
ATOM 1484 C CA . GLU A 1 191 ? -19.504 -0.999 35.548 1.00 91.44 191 GLU A CA 1
ATOM 1485 C C . GLU A 1 191 ? -18.862 -2.389 35.431 1.00 91.44 191 GLU A C 1
ATOM 1487 O O . GLU A 1 191 ? -18.953 -3.030 34.383 1.00 91.44 191 GLU A O 1
ATOM 1492 N N . PHE A 1 192 ? -18.243 -2.894 36.505 1.00 92.06 192 PHE A N 1
ATOM 1493 C CA . PHE A 1 192 ? -17.727 -4.264 36.545 1.00 92.06 192 PHE A CA 1
ATOM 1494 C C . PHE A 1 192 ? -18.845 -5.307 36.398 1.00 92.06 192 PHE A C 1
ATOM 1496 O O . PHE A 1 192 ? -18.716 -6.224 35.587 1.00 92.06 192 PHE A O 1
ATOM 1503 N N . LEU A 1 193 ? -19.952 -5.152 37.127 1.00 93.75 193 LEU A N 1
ATOM 1504 C CA . LEU A 1 193 ? -21.078 -6.087 37.073 1.00 93.75 193 LEU A CA 1
ATOM 1505 C C . LEU A 1 193 ? -21.854 -6.009 35.742 1.00 93.75 193 LEU A C 1
ATOM 1507 O O . LEU A 1 193 ? -22.177 -7.054 35.184 1.00 93.75 193 LEU A O 1
ATOM 1511 N N . SER A 1 194 ? -22.069 -4.815 35.177 1.00 93.44 194 SER A N 1
ATOM 1512 C CA . SER A 1 194 ? -22.627 -4.637 33.824 1.00 93.44 194 SER A CA 1
ATOM 1513 C C . SER A 1 194 ? -21.738 -5.258 32.750 1.00 93.44 194 SER A C 1
ATOM 1515 O O . SER A 1 194 ? -22.234 -5.879 31.815 1.00 93.44 194 SER A O 1
ATOM 1517 N N . CYS A 1 195 ? -20.414 -5.121 32.878 1.00 92.12 195 CYS A N 1
ATOM 1518 C CA . CYS A 1 195 ? -19.475 -5.780 31.973 1.00 92.12 195 CYS A CA 1
ATOM 1519 C C . CYS A 1 195 ? -19.589 -7.310 32.061 1.00 92.12 195 CYS A C 1
ATOM 1521 O O . CYS A 1 195 ? -19.605 -7.970 31.025 1.00 92.12 195 CYS A O 1
ATOM 1523 N N . LEU A 1 196 ? -19.721 -7.877 33.269 1.00 91.69 196 LEU A N 1
ATOM 1524 C CA . LEU A 1 196 ? -19.958 -9.314 33.437 1.00 91.69 196 LEU A CA 1
ATOM 1525 C C . LEU A 1 196 ? -21.284 -9.765 32.806 1.00 91.69 196 LEU A C 1
ATOM 1527 O O . LEU A 1 196 ? -21.294 -10.815 32.176 1.00 91.69 196 LEU A O 1
ATOM 1531 N N . GLU A 1 197 ? -22.364 -8.983 32.912 1.00 92.50 197 GLU A N 1
ATOM 1532 C CA . GLU A 1 197 ? -23.645 -9.291 32.251 1.00 92.50 197 GLU A CA 1
ATOM 1533 C C . GLU A 1 197 ? -23.519 -9.321 30.721 1.00 92.50 197 GLU A C 1
ATOM 1535 O O . GLU A 1 197 ? -23.964 -10.265 30.072 1.00 92.50 197 GLU A O 1
ATOM 1540 N N . VAL A 1 198 ? -22.878 -8.305 30.134 1.00 91.56 198 VAL A N 1
ATOM 1541 C CA . VAL A 1 198 ? -22.714 -8.201 28.674 1.00 91.56 198 VAL A CA 1
ATOM 1542 C C . VAL A 1 198 ? -21.736 -9.253 28.138 1.00 91.56 198 VAL A C 1
ATOM 1544 O O . VAL A 1 198 ? -21.923 -9.758 27.029 1.00 91.56 198 VAL A O 1
ATOM 1547 N N . ALA A 1 199 ? -20.703 -9.602 28.910 1.00 89.56 199 ALA A N 1
ATOM 1548 C CA . ALA A 1 199 ? -19.753 -10.657 28.566 1.00 89.56 199 ALA A CA 1
ATOM 1549 C C . ALA A 1 199 ? -20.360 -12.064 28.699 1.00 89.56 199 ALA A C 1
ATOM 1551 O O . ALA A 1 199 ? -20.057 -12.931 27.875 1.00 89.56 199 ALA A O 1
ATOM 1552 N N . TYR A 1 200 ? -21.204 -12.268 29.716 1.00 90.88 200 TYR A N 1
ATOM 1553 C CA . TYR A 1 200 ? -21.806 -13.546 30.096 1.00 90.88 200 TYR A CA 1
ATOM 1554 C C . TYR A 1 200 ? -23.300 -13.350 30.428 1.00 90.88 200 TYR A C 1
ATOM 1556 O O . TYR A 1 200 ? -23.673 -13.217 31.603 1.00 90.88 200 TYR A O 1
ATOM 1564 N N . PRO A 1 201 ? -24.169 -13.333 29.396 1.00 91.44 201 PRO A N 1
ATOM 1565 C CA . PRO A 1 201 ? -25.615 -13.242 29.573 1.00 91.44 201 PRO A CA 1
ATOM 1566 C C . PRO A 1 201 ? -2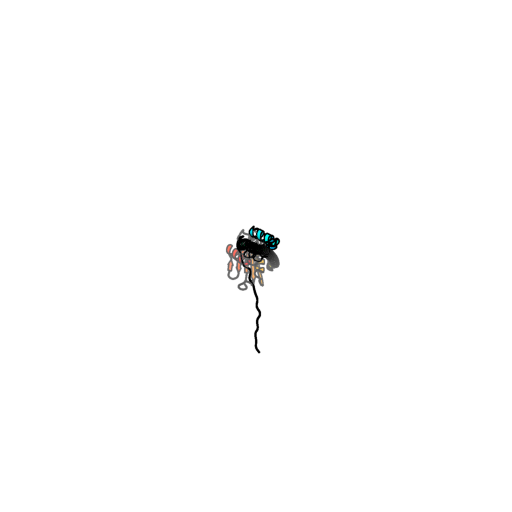6.126 -14.328 30.520 1.00 91.44 201 PRO A C 1
ATOM 1568 O O . PRO A 1 201 ? -25.628 -15.450 30.503 1.00 91.44 201 PRO A O 1
ATOM 1571 N N . ASN A 1 202 ? -27.101 -13.989 31.357 1.00 93.38 202 ASN A N 1
ATOM 1572 C CA . ASN A 1 202 ? -27.587 -14.833 32.448 1.00 93.38 202 ASN A CA 1
ATOM 1573 C C . ASN A 1 202 ? -29.119 -14.764 32.558 1.00 93.38 202 ASN A C 1
ATOM 1575 O O . ASN A 1 202 ? -29.758 -13.908 31.943 1.00 93.38 202 ASN A O 1
ATOM 1579 N N . GLU A 1 203 ? -29.714 -15.674 33.328 1.00 93.31 203 GLU A N 1
ATOM 1580 C CA . GLU A 1 203 ? -31.174 -15.772 33.490 1.00 93.31 203 GLU A CA 1
ATOM 1581 C C . GLU A 1 203 ? -31.736 -14.834 34.577 1.00 93.31 203 GLU A C 1
ATOM 1583 O O . GLU A 1 203 ? -32.953 -14.738 34.749 1.00 93.31 203 GLU A O 1
ATOM 1588 N N . GLY A 1 204 ? -30.869 -14.127 35.307 1.00 92.69 204 GLY A N 1
ATOM 1589 C CA . GLY A 1 204 ? -31.241 -13.183 36.356 1.00 92.69 204 GLY A CA 1
ATOM 1590 C C . GLY A 1 204 ? -30.255 -13.158 37.522 1.00 92.69 204 GLY A C 1
ATOM 1591 O O . GLY A 1 204 ? -29.198 -13.790 37.495 1.00 92.69 204 GLY A O 1
ATOM 1592 N N . TYR A 1 205 ? -30.631 -12.428 38.575 1.00 94.62 205 TYR A N 1
ATOM 1593 C CA . TYR A 1 205 ? -29.765 -12.155 39.720 1.00 94.62 205 TYR A CA 1
ATOM 1594 C C . TYR A 1 205 ? -30.417 -12.472 41.066 1.00 94.62 205 TYR A C 1
ATOM 1596 O O . TYR A 1 205 ? -31.536 -12.033 41.338 1.00 94.62 205 TYR A O 1
ATOM 1604 N N . GLU A 1 206 ? -29.666 -13.123 41.958 1.00 93.94 206 GLU A N 1
ATOM 1605 C CA . GLU A 1 206 ? -29.941 -13.087 43.398 1.00 93.94 206 GLU A CA 1
ATOM 1606 C C . GLU A 1 206 ? -29.062 -12.009 44.046 1.00 93.94 206 GLU A C 1
ATOM 1608 O O . GLU A 1 206 ? -27.840 -12.006 43.880 1.00 93.94 206 GLU A O 1
ATOM 1613 N N . MET A 1 207 ? -29.673 -11.097 44.806 1.00 93.25 207 MET A N 1
ATOM 1614 C CA . MET A 1 207 ? -28.966 -10.034 45.522 1.00 93.25 207 MET A CA 1
ATOM 1615 C C . MET A 1 207 ? -29.291 -10.078 47.015 1.00 93.25 207 MET A C 1
ATOM 1617 O O . MET A 1 207 ? -30.457 -10.140 47.405 1.00 93.25 207 MET A O 1
ATOM 1621 N N . GLN A 1 208 ? -28.261 -9.965 47.850 1.00 93.06 208 GLN A N 1
ATOM 1622 C CA . GLN A 1 208 ? -28.389 -9.706 49.284 1.00 93.06 208 GLN A CA 1
ATOM 1623 C C . GLN A 1 208 ? -27.561 -8.468 49.626 1.00 93.06 208 GLN A C 1
ATOM 1625 O O . GLN A 1 208 ? -26.349 -8.464 49.421 1.00 93.06 208 GLN A O 1
ATOM 1630 N N . TRP A 1 209 ? -28.207 -7.414 50.124 1.00 92.31 209 TRP A N 1
ATOM 1631 C CA . TRP A 1 209 ? -27.543 -6.185 50.559 1.00 92.31 209 TRP A CA 1
ATOM 1632 C C . TRP A 1 209 ? -27.845 -5.941 52.038 1.00 92.31 209 TRP A C 1
ATOM 1634 O O . TRP A 1 209 ? -28.991 -5.711 52.419 1.00 92.31 209 TRP A O 1
ATOM 1644 N N . GLU A 1 210 ? -26.807 -6.000 52.869 1.00 90.75 210 GLU A N 1
ATOM 1645 C CA . GLU A 1 210 ? -26.877 -5.777 54.311 1.00 90.75 210 GLU A CA 1
ATOM 1646 C C . GLU A 1 210 ? -25.825 -4.737 54.710 1.00 90.75 210 GLU A C 1
ATOM 1648 O O . GLU A 1 210 ? -24.651 -5.060 54.918 1.00 90.75 210 GLU A O 1
ATOM 1653 N N . GLY A 1 211 ? -26.254 -3.472 54.787 1.00 86.06 211 GLY A N 1
ATOM 1654 C CA . GLY A 1 211 ? -25.425 -2.336 55.198 1.00 86.06 211 GLY A CA 1
ATOM 1655 C C . GLY A 1 211 ? -24.173 -2.182 54.334 1.00 86.06 211 GLY A C 1
ATOM 1656 O O . GLY A 1 211 ? -24.253 -1.801 53.166 1.00 86.06 211 GLY A O 1
ATOM 1657 N N . ASP A 1 212 ? -23.021 -2.508 54.918 1.00 91.00 212 ASP A N 1
ATOM 1658 C CA . ASP A 1 212 ? -21.710 -2.430 54.271 1.00 91.00 212 ASP A CA 1
ATOM 1659 C C . ASP A 1 212 ? -21.360 -3.669 53.429 1.00 91.00 212 ASP A C 1
ATOM 1661 O O . ASP A 1 212 ? -20.252 -3.750 52.909 1.00 91.00 212 ASP A O 1
ATOM 1665 N N . SER A 1 213 ? -22.249 -4.657 53.287 1.00 93.94 213 SER A N 1
ATOM 1666 C CA . SER A 1 213 ? -21.978 -5.882 52.523 1.00 93.94 213 SER A CA 1
ATOM 1667 C C . SER A 1 213 ? -23.005 -6.135 51.425 1.00 93.94 213 SER A C 1
ATOM 1669 O O . SER A 1 213 ? -24.207 -5.985 51.634 1.00 93.94 213 SER A O 1
ATOM 1671 N N . LEU A 1 214 ? -22.520 -6.535 50.250 1.00 95.75 214 LEU A N 1
ATOM 1672 C CA . LEU A 1 214 ? -23.333 -6.860 49.082 1.00 95.75 214 LEU A CA 1
ATOM 1673 C C . LEU A 1 214 ? -22.909 -8.228 48.543 1.00 95.75 214 LEU A C 1
ATOM 1675 O O . LEU A 1 214 ? -21.725 -8.461 48.310 1.00 95.75 214 LEU A O 1
ATOM 1679 N N . SER A 1 215 ? -23.866 -9.118 48.314 1.00 94.94 215 SER A N 1
ATOM 1680 C CA . SER A 1 215 ? -23.686 -10.364 47.571 1.00 94.94 215 SER A CA 1
ATOM 1681 C C . SER A 1 215 ? -24.536 -10.300 46.308 1.00 94.94 215 SER A C 1
ATOM 1683 O O . SER A 1 215 ? -25.724 -9.992 46.395 1.00 94.94 215 SER A O 1
ATOM 1685 N N . VAL A 1 216 ? -23.938 -10.594 45.155 1.00 95.69 216 VAL A N 1
ATOM 1686 C CA . VAL A 1 216 ? -24.615 -10.680 43.855 1.00 95.69 216 VAL A CA 1
ATOM 1687 C C . VAL A 1 216 ? -24.234 -12.002 43.200 1.00 95.69 216 VAL A C 1
ATOM 1689 O O . VAL A 1 216 ? -23.050 -12.252 42.956 1.00 95.69 216 VAL A O 1
ATOM 1692 N N . ARG A 1 217 ? -25.241 -12.823 42.900 1.00 95.50 217 ARG A N 1
ATOM 1693 C CA . ARG A 1 217 ? -25.129 -14.044 42.099 1.00 95.50 217 ARG A CA 1
ATOM 1694 C C . ARG A 1 217 ? -25.799 -13.819 40.752 1.00 95.50 217 ARG A C 1
ATOM 1696 O O . ARG A 1 217 ? -26.989 -13.519 40.734 1.00 95.50 217 ARG A O 1
ATOM 1703 N N . ALA A 1 218 ? -25.065 -13.985 39.656 1.00 94.69 218 ALA A N 1
ATOM 1704 C CA . ALA A 1 218 ? -25.653 -14.141 38.326 1.00 94.69 218 ALA A CA 1
ATOM 1705 C C . ALA A 1 218 ? -26.004 -15.621 38.114 1.00 94.69 218 ALA A C 1
ATOM 1707 O O . ALA A 1 218 ? -25.133 -16.469 38.315 1.00 94.69 218 ALA A O 1
ATOM 1708 N N . LEU A 1 219 ? -27.249 -15.918 37.739 1.00 94.00 219 LEU A N 1
ATOM 1709 C CA . LEU A 1 219 ? -27.772 -17.282 37.602 1.00 94.00 219 LEU A CA 1
ATOM 1710 C C . LEU A 1 219 ? -27.610 -17.814 36.175 1.00 94.00 219 LEU A C 1
ATOM 1712 O O . LEU A 1 219 ? -28.043 -17.153 35.230 1.00 94.00 219 LEU A O 1
ATOM 1716 N N . ASN A 1 220 ? -27.052 -19.018 36.015 1.00 92.44 220 ASN A N 1
ATOM 1717 C CA . ASN A 1 220 ? -26.874 -19.676 34.710 1.00 92.44 220 ASN A CA 1
ATOM 1718 C C . ASN A 1 220 ? -26.199 -18.764 33.661 1.00 92.44 220 ASN A C 1
ATOM 1720 O O . ASN A 1 220 ? -26.681 -18.616 32.538 1.00 92.44 220 ASN A O 1
ATOM 1724 N N . ALA A 1 221 ? -25.082 -18.123 34.019 1.00 91.88 221 ALA A N 1
ATOM 1725 C CA . ALA A 1 221 ? -24.348 -17.271 33.090 1.00 91.88 221 ALA A CA 1
ATOM 1726 C C . ALA A 1 221 ? -23.726 -18.107 31.956 1.00 91.88 221 ALA A C 1
ATOM 1728 O O . ALA A 1 221 ? -23.029 -19.098 32.203 1.00 91.88 221 ALA A O 1
ATOM 1729 N N . THR A 1 222 ? -23.965 -17.702 30.707 1.00 91.00 222 THR A N 1
ATOM 1730 C CA . THR A 1 222 ? -23.528 -18.424 29.508 1.00 91.00 222 THR A CA 1
ATOM 1731 C C . THR A 1 222 ? -22.017 -18.322 29.328 1.00 91.00 222 THR A C 1
ATOM 1733 O O . THR A 1 222 ? -21.489 -17.313 28.858 1.00 91.00 222 THR A O 1
ATOM 1736 N N . MET A 1 223 ? -21.307 -19.395 29.678 1.00 86.25 223 MET A N 1
ATOM 1737 C CA . MET A 1 223 ? -19.843 -19.459 29.656 1.00 86.25 223 MET A CA 1
ATOM 1738 C C . MET A 1 223 ? -19.328 -20.446 28.588 1.00 86.25 223 MET A C 1
ATOM 1740 O O . MET A 1 223 ? -19.985 -21.448 28.298 1.00 86.25 223 MET A O 1
ATOM 1744 N N . PRO A 1 224 ? -18.100 -20.275 28.045 1.00 83.38 224 PRO A N 1
ATOM 1745 C CA . PRO A 1 224 ? -17.559 -21.136 26.977 1.00 83.38 224 PRO A CA 1
ATOM 1746 C C . PRO A 1 224 ? -17.413 -22.636 27.296 1.00 83.38 224 PRO A C 1
ATOM 1748 O O . PRO A 1 224 ? -17.002 -23.406 26.428 1.00 83.38 224 PRO A O 1
ATOM 1751 N N . ARG A 1 225 ? -17.667 -23.058 28.542 1.00 82.94 225 ARG A N 1
ATOM 1752 C CA . ARG A 1 225 ? -17.567 -24.452 29.012 1.00 82.94 225 ARG A CA 1
ATOM 1753 C C . ARG A 1 225 ? -18.887 -25.001 29.577 1.00 82.94 225 ARG A C 1
ATOM 1755 O O . ARG A 1 225 ? -18.862 -26.045 30.221 1.00 82.94 225 ARG A O 1
ATOM 1762 N N . GLY A 1 226 ? -20.006 -24.329 29.305 1.00 85.44 226 GLY A N 1
ATOM 1763 C CA . GLY A 1 226 ? -21.329 -24.634 29.855 1.00 85.44 226 GLY A CA 1
ATOM 1764 C C . GLY A 1 226 ? -21.775 -23.582 30.866 1.00 85.44 226 GLY A C 1
ATOM 1765 O O . GLY A 1 226 ? -20.939 -22.891 31.447 1.00 85.44 226 GLY A O 1
ATOM 1766 N N . ASP A 1 227 ? -23.086 -23.455 31.035 1.00 88.94 227 ASP A N 1
ATOM 1767 C CA . ASP A 1 227 ? -23.705 -22.403 31.843 1.00 88.94 227 ASP A CA 1
ATOM 1768 C C . ASP A 1 227 ? -23.435 -22.625 33.339 1.00 88.94 227 ASP A C 1
ATOM 1770 O O . ASP A 1 227 ? -23.434 -23.762 33.823 1.00 88.94 227 ASP A O 1
ATOM 1774 N N . MET A 1 228 ? -23.136 -21.548 34.067 1.00 90.69 228 MET A N 1
ATOM 1775 C CA . MET A 1 228 ? -22.711 -21.618 35.468 1.00 90.69 228 MET A CA 1
ATOM 1776 C C . MET A 1 228 ? -22.978 -20.314 36.216 1.00 90.69 228 MET A C 1
ATOM 1778 O O . MET A 1 228 ? -22.953 -19.236 35.628 1.00 90.69 228 MET A O 1
ATOM 1782 N N . ASP A 1 229 ? -23.171 -20.407 37.527 1.00 92.00 229 ASP A N 1
ATOM 1783 C CA . ASP A 1 229 ? -23.364 -19.225 38.363 1.00 92.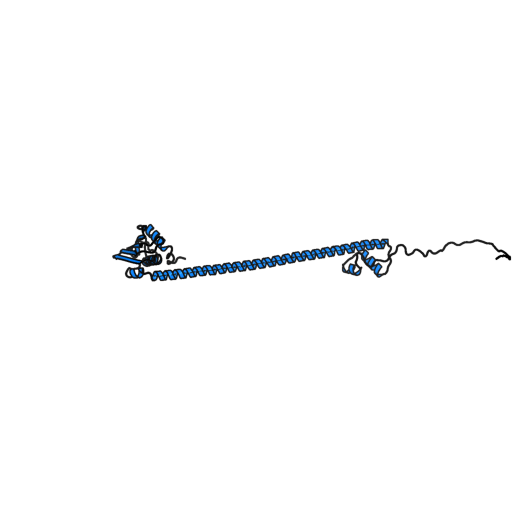00 229 ASP A CA 1
ATOM 1784 C C . ASP A 1 229 ? -22.051 -18.449 38.561 1.00 92.00 229 ASP A C 1
ATOM 1786 O O . ASP A 1 229 ? -20.965 -19.030 38.703 1.00 92.00 229 ASP A O 1
ATOM 1790 N N . ILE A 1 230 ? -22.166 -17.118 38.608 1.00 91.88 230 ILE A N 1
ATOM 1791 C CA . ILE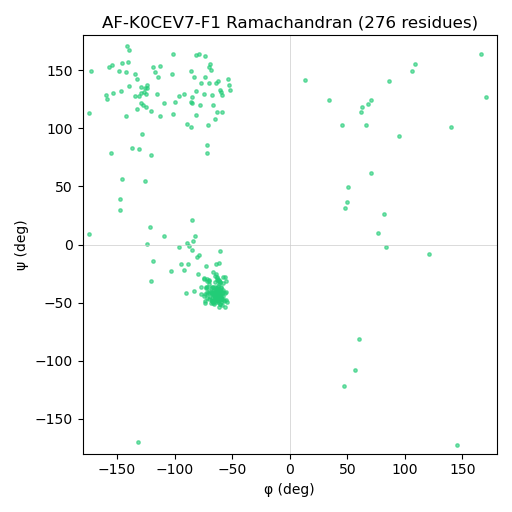 A 1 230 ? -21.073 -16.202 38.956 1.00 91.88 230 ILE A CA 1
ATOM 1792 C C . ILE A 1 230 ? -21.419 -15.539 40.287 1.00 91.88 230 ILE A C 1
ATOM 1794 O O . ILE A 1 230 ? -22.327 -14.712 40.364 1.00 91.88 230 ILE A O 1
ATOM 1798 N N . ASP A 1 231 ? -20.671 -15.895 41.328 1.00 94.38 231 ASP A N 1
ATOM 1799 C CA . ASP A 1 231 ? -20.853 -15.409 42.694 1.00 94.38 231 ASP A CA 1
ATOM 1800 C C . ASP A 1 231 ? -19.859 -14.284 43.003 1.00 94.38 231 ASP A C 1
ATOM 1802 O O . ASP A 1 231 ? -18.642 -14.475 42.948 1.00 94.38 231 ASP A O 1
ATOM 1806 N N . THR A 1 232 ? -20.365 -13.117 43.396 1.00 94.31 232 THR A N 1
ATOM 1807 C CA . THR A 1 232 ? -19.555 -11.973 43.837 1.00 94.31 232 THR A CA 1
ATOM 1808 C C . THR A 1 232 ? -19.994 -11.485 45.210 1.00 94.31 232 THR A C 1
ATOM 1810 O O . THR A 1 232 ? -21.182 -11.319 45.477 1.00 94.31 232 THR A O 1
ATOM 1813 N N . GLN A 1 233 ? -19.026 -11.227 46.091 1.00 94.88 233 GLN A N 1
ATOM 1814 C CA . GLN A 1 233 ? -19.270 -10.576 47.375 1.00 94.88 233 GLN A CA 1
ATOM 1815 C C . GLN A 1 233 ? -18.386 -9.340 47.505 1.00 94.88 233 GLN A C 1
ATOM 1817 O O . GLN A 1 233 ? -17.167 -9.427 47.347 1.00 94.88 233 GLN A O 1
ATOM 1822 N N . PHE A 1 234 ? -18.993 -8.214 47.858 1.00 95.12 234 PHE A N 1
ATOM 1823 C CA . PHE A 1 234 ? -18.352 -6.924 48.070 1.00 95.12 234 PHE A CA 1
ATOM 1824 C C . PHE A 1 234 ? -18.543 -6.453 49.514 1.00 95.12 234 PHE A C 1
ATOM 1826 O O . PHE A 1 234 ? -19.521 -6.803 50.180 1.00 95.12 234 PHE A O 1
ATOM 1833 N N . VAL A 1 235 ? -17.602 -5.641 49.993 1.00 94.50 235 VAL A N 1
ATOM 1834 C CA . VAL A 1 235 ? -17.699 -4.919 51.264 1.00 94.50 235 VAL A CA 1
ATOM 1835 C C . VAL A 1 235 ? -17.337 -3.455 51.033 1.00 94.50 235 VAL A C 1
ATOM 1837 O O . VAL A 1 235 ? -16.284 -3.162 50.468 1.00 94.50 235 VAL A O 1
ATOM 1840 N N . SER A 1 236 ? -18.203 -2.550 51.476 1.00 92.94 236 SER A N 1
ATOM 1841 C CA . SER A 1 236 ? -17.978 -1.107 51.496 1.00 92.94 236 SER A CA 1
ATOM 1842 C C . SER A 1 236 ? -16.860 -0.786 52.486 1.00 92.94 236 SER A C 1
ATOM 1844 O O . SER A 1 236 ? -16.953 -1.106 53.672 1.00 92.94 236 SER A O 1
ATOM 1846 N N . VAL A 1 237 ? -15.774 -0.177 52.007 1.00 90.81 237 VAL A N 1
ATOM 1847 C CA . VAL A 1 237 ? -14.670 0.292 52.852 1.00 90.81 237 VAL A CA 1
ATOM 1848 C C . VAL A 1 237 ? -14.295 1.713 52.452 1.00 90.81 237 VAL A C 1
ATOM 1850 O O . VAL A 1 237 ? -13.827 1.974 51.348 1.00 90.81 237 VAL A O 1
ATOM 1853 N N . TRP A 1 238 ? -14.477 2.640 53.393 1.00 85.50 238 TRP A N 1
ATOM 1854 C CA . TRP A 1 238 ? -14.313 4.087 53.215 1.00 85.50 238 TRP A CA 1
ATOM 1855 C C . TRP A 1 238 ? -15.245 4.685 52.151 1.00 85.50 238 TRP A C 1
ATOM 1857 O O . TRP A 1 238 ? -16.268 5.243 52.521 1.00 85.50 238 TRP A O 1
ATOM 1867 N N . ASN A 1 239 ? -14.885 4.584 50.870 1.00 87.44 239 ASN A N 1
ATOM 1868 C CA . ASN A 1 239 ? -15.663 5.046 49.711 1.00 87.44 239 ASN A CA 1
ATOM 1869 C C . ASN A 1 239 ? -15.421 4.127 48.492 1.00 87.44 239 ASN A C 1
ATOM 1871 O O . ASN A 1 239 ? -15.399 4.598 47.354 1.00 87.44 239 ASN A O 1
ATOM 1875 N N . THR A 1 240 ? -15.130 2.844 48.724 1.00 92.06 240 THR A N 1
ATOM 1876 C CA . THR A 1 240 ? -14.927 1.848 47.668 1.00 92.06 240 THR A CA 1
ATOM 1877 C C . THR A 1 240 ? -15.675 0.558 47.978 1.00 92.06 240 THR A C 1
ATOM 1879 O O . THR A 1 240 ? -15.748 0.122 49.130 1.00 92.06 240 THR A O 1
ATOM 1882 N N . TRP A 1 241 ? -16.158 -0.110 46.933 1.00 94.75 241 TRP A N 1
ATOM 1883 C CA . TRP A 1 241 ? -16.634 -1.485 47.034 1.00 94.75 241 TRP A CA 1
ATOM 1884 C C . TRP A 1 241 ? -15.448 -2.429 46.871 1.00 94.75 241 TRP A C 1
ATOM 1886 O O . TRP A 1 241 ? -14.981 -2.683 45.761 1.00 94.75 241 TRP A O 1
ATOM 1896 N N . MET A 1 242 ? -14.934 -2.963 47.977 1.00 93.88 242 MET A N 1
ATOM 1897 C CA . MET A 1 242 ? -13.889 -3.976 47.917 1.00 93.88 242 MET A CA 1
ATOM 1898 C C . MET A 1 242 ? -14.493 -5.337 47.572 1.00 93.88 242 MET A C 1
ATOM 1900 O O . MET A 1 242 ? -15.276 -5.882 48.349 1.00 93.88 242 MET A O 1
ATOM 1904 N N . LEU A 1 243 ? -14.068 -5.930 46.456 1.00 93.56 243 LEU A N 1
ATOM 1905 C CA . LEU A 1 243 ? -14.362 -7.321 46.124 1.00 93.56 243 LEU A CA 1
ATOM 1906 C C . LEU A 1 243 ? -13.714 -8.219 47.189 1.00 93.56 243 LEU A C 1
ATOM 1908 O O . LEU A 1 243 ? -12.491 -8.271 47.324 1.00 93.56 243 LEU A O 1
ATOM 1912 N N . LYS A 1 244 ? -14.541 -8.907 47.975 1.00 92.31 244 LYS A N 1
ATOM 1913 C CA . LYS A 1 244 ? -14.145 -9.814 49.060 1.00 92.31 244 LYS A CA 1
ATOM 1914 C C . LYS A 1 244 ? -13.961 -11.239 48.545 1.00 92.31 244 LYS A C 1
ATOM 1916 O O . LYS A 1 244 ? -12.972 -11.884 48.899 1.00 92.31 244 LYS A O 1
ATOM 1921 N N . SER A 1 245 ? -14.855 -11.698 47.676 1.00 92.19 245 SER A N 1
ATOM 1922 C CA . SER A 1 245 ? -14.722 -12.965 46.955 1.00 92.19 245 SER A CA 1
ATOM 1923 C C . SER A 1 245 ? -15.374 -12.900 45.580 1.00 92.19 245 SER A C 1
ATOM 1925 O O . SER A 1 245 ? -16.374 -12.208 45.396 1.00 92.19 245 SER A O 1
ATOM 1927 N N . LEU A 1 246 ? -14.810 -13.655 44.643 1.00 93.12 246 LEU A N 1
ATOM 1928 C CA . LEU A 1 246 ? -15.357 -13.911 43.313 1.00 93.12 246 LEU A CA 1
ATOM 1929 C C . LEU A 1 246 ? -15.227 -15.412 43.044 1.00 93.12 246 LEU A C 1
ATOM 1931 O O . LEU A 1 246 ? -14.131 -15.955 43.196 1.00 93.12 246 LEU A O 1
ATOM 1935 N N . SER A 1 247 ? -16.316 -16.072 42.667 1.00 90.94 247 SER A N 1
ATOM 1936 C CA . SER A 1 247 ? -16.326 -17.488 42.293 1.00 90.94 247 SER A CA 1
ATOM 1937 C C . SER A 1 247 ? -17.084 -17.734 40.997 1.00 90.94 247 SER A C 1
ATOM 1939 O O . SER A 1 247 ? -18.101 -17.099 40.731 1.00 90.94 247 SER A O 1
ATOM 1941 N N . VAL A 1 248 ? -16.557 -18.661 40.200 1.00 87.88 248 VAL A N 1
ATOM 1942 C CA . VAL A 1 248 ? -17.078 -19.073 38.894 1.00 87.88 248 VAL A CA 1
ATOM 1943 C C . VAL A 1 248 ? -16.872 -20.582 38.782 1.00 87.88 248 VAL A C 1
ATOM 1945 O O . VAL A 1 248 ? -15.730 -21.050 38.714 1.00 87.88 248 VAL A O 1
ATOM 1948 N N . ALA A 1 249 ? -17.967 -21.344 38.819 1.00 82.81 249 ALA A N 1
ATOM 1949 C CA . ALA A 1 249 ? -17.947 -22.796 39.028 1.00 82.81 249 ALA A CA 1
ATOM 1950 C C . ALA A 1 249 ? -17.031 -23.204 40.211 1.00 82.81 249 ALA A C 1
ATOM 1952 O O . ALA A 1 249 ? -17.237 -22.756 41.335 1.00 82.81 249 ALA A O 1
ATOM 1953 N N . GLU A 1 250 ? -16.015 -24.042 39.977 1.00 78.62 250 GLU A N 1
ATOM 1954 C CA . GLU A 1 250 ? -15.085 -24.527 41.013 1.00 78.62 250 GLU A CA 1
ATOM 1955 C C . GLU A 1 250 ? -13.961 -23.531 41.367 1.00 78.62 250 GLU A C 1
ATOM 1957 O O . GLU A 1 250 ? -13.227 -23.740 42.335 1.00 78.62 250 GLU A O 1
ATOM 1962 N N . LEU A 1 251 ? -13.785 -22.452 40.595 1.00 83.38 251 LEU A N 1
ATOM 1963 C CA . LEU A 1 251 ? -12.741 -21.457 40.846 1.00 83.38 251 LEU A CA 1
ATOM 1964 C C . LEU A 1 251 ? -13.237 -20.424 41.856 1.00 83.38 251 LEU A C 1
ATOM 1966 O O . LEU A 1 251 ? -14.213 -19.728 41.592 1.00 83.38 251 LEU A O 1
ATOM 1970 N N . GLN A 1 252 ? -12.532 -20.274 42.980 1.00 87.38 252 GLN A N 1
ATOM 1971 C CA . GLN A 1 252 ? -12.851 -19.288 44.014 1.00 87.38 252 GLN A CA 1
ATOM 1972 C C . GLN A 1 252 ? -11.630 -18.430 44.361 1.00 87.38 252 GLN A C 1
ATOM 1974 O O . GLN A 1 252 ? -10.612 -18.927 44.839 1.00 87.38 252 GLN A O 1
ATOM 1979 N N . ALA A 1 253 ? -11.756 -17.119 44.170 1.00 88.31 253 ALA A N 1
ATOM 1980 C CA . ALA A 1 253 ? -10.735 -16.133 44.485 1.00 88.31 253 ALA A CA 1
ATOM 1981 C C . ALA A 1 253 ? -11.046 -15.420 45.812 1.00 88.31 253 ALA A C 1
ATOM 1983 O O . ALA A 1 253 ? -12.006 -14.652 45.911 1.00 88.31 253 ALA A O 1
ATOM 1984 N N . THR A 1 254 ? -10.217 -15.654 46.835 1.00 84.94 254 THR A N 1
ATOM 1985 C CA . THR A 1 254 ? -10.402 -15.114 48.202 1.00 84.94 254 THR A CA 1
ATOM 1986 C C . THR A 1 254 ? -9.268 -14.203 48.681 1.00 84.94 254 THR A C 1
ATOM 1988 O O . THR A 1 254 ? -9.447 -13.467 49.653 1.00 84.94 254 THR A O 1
ATOM 1991 N N . ASN A 1 255 ? -8.117 -14.192 47.998 1.00 88.44 255 ASN A N 1
ATOM 1992 C CA . ASN A 1 255 ? -7.039 -13.226 48.227 1.00 88.44 255 ASN A CA 1
ATOM 1993 C C . ASN A 1 255 ? -7.051 -12.120 47.153 1.00 88.44 255 ASN A C 1
ATOM 1995 O O . ASN A 1 255 ? -7.691 -12.251 46.112 1.00 88.44 255 ASN A O 1
ATOM 1999 N N . ALA A 1 256 ? -6.359 -11.007 47.407 1.00 86.31 256 ALA A N 1
ATOM 2000 C CA . ALA A 1 256 ? -6.408 -9.834 46.530 1.00 86.31 256 ALA A CA 1
ATOM 2001 C C . ALA A 1 256 ? -5.872 -10.087 45.111 1.00 86.31 256 ALA A C 1
ATOM 2003 O O . ALA A 1 256 ? -6.430 -9.561 44.149 1.00 86.31 256 ALA A O 1
ATOM 2004 N N . GLN A 1 257 ? -4.817 -10.895 44.978 1.00 87.94 257 GLN A N 1
ATOM 2005 C CA . GLN A 1 257 ? -4.170 -11.147 43.694 1.00 87.94 257 GLN A CA 1
ATOM 2006 C C . GLN A 1 257 ? -5.017 -12.072 42.818 1.00 87.94 257 GLN A C 1
ATOM 2008 O O . GLN A 1 257 ? -5.249 -11.751 41.656 1.00 87.94 257 GLN A O 1
ATOM 2013 N N . ASP A 1 258 ? -5.562 -13.150 43.382 1.00 88.19 258 ASP A N 1
ATOM 2014 C CA . ASP A 1 258 ? -6.455 -14.059 42.660 1.00 88.19 258 ASP A CA 1
ATOM 2015 C C . ASP A 1 258 ? -7.755 -13.356 42.263 1.00 88.19 258 ASP A C 1
ATOM 2017 O O . ASP A 1 258 ? -8.264 -13.585 41.170 1.00 88.19 258 ASP A O 1
ATOM 2021 N N . ARG A 1 259 ? -8.278 -12.453 43.109 1.00 89.12 259 ARG A N 1
ATOM 2022 C CA . ARG A 1 259 ? -9.470 -11.652 42.779 1.00 89.12 259 ARG A CA 1
ATOM 2023 C C . ARG A 1 259 ? -9.216 -10.723 41.606 1.00 89.12 259 ARG A C 1
ATOM 2025 O O . ARG A 1 259 ? -10.040 -10.680 40.702 1.00 89.12 259 ARG A O 1
ATOM 2032 N N . PHE A 1 260 ? -8.085 -10.016 41.609 1.00 87.50 260 PHE A N 1
ATOM 2033 C CA . PHE A 1 260 ? -7.678 -9.187 40.478 1.00 87.50 260 PHE A CA 1
ATOM 2034 C C . PHE A 1 260 ? -7.502 -10.034 39.212 1.00 87.50 260 PHE A C 1
ATOM 2036 O O . PHE A 1 260 ? -8.106 -9.729 38.192 1.00 87.50 260 PHE A O 1
ATOM 2043 N N . MET A 1 261 ? -6.742 -11.132 39.279 1.00 88.50 261 MET A N 1
ATOM 2044 C CA . MET A 1 261 ? -6.485 -11.994 38.121 1.00 88.50 261 MET A CA 1
ATOM 2045 C C . MET A 1 261 ? -7.763 -12.628 37.558 1.00 88.50 261 MET A C 1
ATOM 2047 O O . MET A 1 261 ? -7.941 -12.645 36.343 1.00 88.50 261 MET A O 1
ATOM 2051 N N . LEU A 1 262 ? -8.665 -13.131 38.408 1.00 88.56 262 LEU A N 1
ATOM 2052 C CA . LEU A 1 262 ? -9.921 -13.739 37.966 1.00 88.56 262 LEU A CA 1
ATOM 2053 C C . LEU A 1 262 ? -10.879 -12.689 37.391 1.00 88.56 262 LEU A C 1
ATOM 2055 O O . LEU A 1 262 ? -11.413 -12.902 36.308 1.00 88.56 262 LEU A O 1
ATOM 2059 N N . ALA A 1 263 ? -11.037 -11.539 38.053 1.00 88.19 263 ALA A N 1
ATOM 2060 C CA . ALA A 1 263 ? -11.849 -10.439 37.538 1.00 88.19 263 ALA A CA 1
ATOM 2061 C C . ALA A 1 263 ? -11.329 -9.931 36.185 1.00 88.19 263 ALA A C 1
ATOM 2063 O O . ALA A 1 263 ? -12.116 -9.802 35.252 1.00 88.19 263 ALA A O 1
ATOM 2064 N N . GLN A 1 264 ? -10.012 -9.721 36.051 1.00 85.81 264 GLN A N 1
ATOM 2065 C CA . GLN A 1 264 ? -9.390 -9.332 34.783 1.00 85.81 264 GLN A CA 1
ATOM 2066 C C . GLN A 1 264 ? -9.625 -10.393 33.704 1.00 85.81 264 GLN A C 1
ATOM 2068 O O . GLN A 1 264 ? -10.087 -10.051 32.624 1.00 85.81 264 GLN A O 1
ATOM 2073 N N . ASN A 1 265 ? -9.397 -11.681 33.990 1.00 86.94 265 ASN A N 1
ATOM 2074 C CA . ASN A 1 265 ? -9.614 -12.756 33.013 1.00 86.94 265 ASN A CA 1
ATOM 2075 C C . ASN A 1 265 ? -11.070 -12.852 32.522 1.00 86.94 265 ASN A C 1
ATOM 2077 O O . ASN A 1 265 ? -11.283 -13.207 31.365 1.00 86.94 265 ASN A O 1
ATOM 2081 N N . LEU A 1 266 ? -12.056 -12.531 33.368 1.00 86.00 266 LEU A N 1
ATOM 2082 C CA . LEU A 1 266 ? -13.469 -12.485 32.977 1.00 86.00 266 LEU A CA 1
ATOM 2083 C C . LEU A 1 266 ? -13.789 -11.284 32.068 1.00 86.00 266 LEU A C 1
ATOM 2085 O O . LEU A 1 266 ? -14.582 -11.416 31.141 1.00 86.00 266 LEU A O 1
ATOM 2089 N N . VAL A 1 267 ? -13.171 -10.117 32.287 1.00 83.38 267 VAL A N 1
ATOM 2090 C CA . VAL A 1 267 ? -13.475 -8.897 31.504 1.00 83.38 267 VAL A CA 1
ATOM 2091 C C . VAL A 1 267 ? -12.551 -8.665 30.297 1.00 83.38 267 VAL A C 1
ATOM 2093 O O . VAL A 1 267 ? -12.907 -7.897 29.399 1.00 83.38 267 VAL A O 1
ATOM 2096 N N . ALA A 1 268 ? -11.395 -9.338 30.242 1.00 64.31 268 ALA A N 1
ATOM 2097 C CA . ALA A 1 268 ? -10.283 -9.075 29.316 1.00 64.31 268 ALA A CA 1
ATOM 2098 C C . ALA A 1 268 ? -10.601 -9.220 27.815 1.00 64.31 268 ALA A C 1
ATOM 2100 O O . ALA A 1 268 ? -9.816 -8.758 26.991 1.00 64.31 268 ALA A O 1
ATOM 2101 N N . GLY A 1 269 ? -11.714 -9.862 27.444 1.00 63.69 269 GLY A N 1
ATOM 2102 C CA . GLY A 1 269 ? -12.112 -10.036 26.040 1.00 63.69 269 GLY A CA 1
ATOM 2103 C C . GLY A 1 269 ? -13.236 -9.117 25.553 1.00 63.69 269 GLY A C 1
ATOM 2104 O O . GLY A 1 269 ? -13.354 -8.916 24.350 1.00 63.69 269 GLY A O 1
ATOM 2105 N N . GLN A 1 270 ? -14.073 -8.595 26.456 1.00 66.12 270 GLN A N 1
ATOM 2106 C CA . GLN A 1 270 ? -15.357 -7.964 26.099 1.00 66.12 270 GLN A CA 1
ATOM 2107 C C . GLN A 1 270 ? -15.454 -6.499 26.542 1.00 66.12 270 GLN A C 1
ATOM 2109 O O . GLN A 1 270 ? -16.102 -5.714 25.863 1.00 66.12 270 GLN A O 1
ATOM 2114 N N . CYS A 1 271 ? -14.815 -6.108 27.652 1.00 70.50 271 CYS A N 1
ATOM 2115 C CA . CYS A 1 271 ? -14.885 -4.734 28.173 1.00 70.50 271 CYS A CA 1
ATOM 2116 C C . CYS A 1 271 ? -13.587 -4.298 28.874 1.00 70.50 271 CYS A C 1
ATOM 2118 O O . CYS A 1 271 ? -13.605 -3.614 29.896 1.00 70.50 271 CYS A O 1
ATOM 2120 N N . TYR A 1 272 ? -12.432 -4.686 28.327 1.00 57.34 272 TYR A N 1
ATOM 2121 C CA . TYR A 1 272 ? -11.125 -4.198 28.789 1.00 57.34 272 TYR A CA 1
ATOM 2122 C C . TYR A 1 272 ? -10.837 -2.750 28.344 1.00 57.34 272 TYR A C 1
ATOM 2124 O O . TYR A 1 272 ? -10.159 -2.016 29.050 1.00 57.34 272 TYR A O 1
ATOM 2132 N N . ASP A 1 273 ? -11.389 -2.325 27.204 1.00 52.94 273 ASP A N 1
ATOM 2133 C CA . ASP A 1 273 ? -11.008 -1.077 26.518 1.00 52.94 273 ASP A CA 1
ATOM 2134 C C . ASP A 1 273 ? -11.918 0.133 26.840 1.00 52.94 273 ASP A C 1
ATOM 2136 O O . ASP A 1 273 ? -11.705 1.256 26.388 1.00 52.94 273 ASP A O 1
ATOM 2140 N N . VAL A 1 274 ? -12.959 -0.063 27.659 1.00 50.94 274 VAL A N 1
ATOM 2141 C CA . VAL A 1 274 ? -13.900 1.018 28.025 1.00 50.94 274 VAL A CA 1
ATOM 2142 C C . VAL A 1 274 ? -13.193 2.145 28.797 1.00 50.94 274 VAL A C 1
ATOM 2144 O O . VAL A 1 274 ? -13.579 3.307 28.638 1.00 50.94 274 VAL A O 1
ATOM 2147 N N . ASP A 1 275 ? -12.127 1.797 29.530 1.00 45.56 275 ASP A N 1
ATOM 2148 C CA . ASP A 1 275 ? -11.373 2.642 30.469 1.00 45.56 275 ASP A CA 1
ATOM 2149 C C . ASP A 1 275 ? -10.318 3.560 29.793 1.00 45.56 275 ASP A C 1
ATOM 2151 O O . ASP A 1 275 ? -9.554 4.242 30.473 1.00 45.56 275 ASP A O 1
ATOM 2155 N N . GLY A 1 276 ? -10.286 3.624 28.453 1.00 40.56 276 GLY A N 1
ATOM 2156 C CA . GLY A 1 276 ? -9.679 4.739 27.711 1.00 40.56 276 GLY A CA 1
ATOM 2157 C C . GLY A 1 276 ? -8.150 4.840 27.764 1.00 40.56 276 GLY A C 1
ATOM 2158 O O . GLY A 1 276 ? -7.614 5.861 28.200 1.00 40.56 276 GLY A O 1
ATOM 2159 N N . ARG A 1 277 ? -7.436 3.816 27.272 1.00 31.17 277 ARG A N 1
ATOM 2160 C CA . ARG A 1 277 ? -5.974 3.872 27.079 1.00 31.17 277 ARG A CA 1
ATOM 2161 C C . ARG A 1 277 ? -5.523 3.395 25.693 1.00 31.17 277 ARG A C 1
ATOM 2163 O O . ARG A 1 277 ? -5.005 2.287 25.551 1.00 31.17 277 ARG A O 1
ATOM 2170 N N . LEU A 1 278 ? -5.613 4.315 24.732 1.00 31.88 278 LEU A N 1
ATOM 2171 C CA . LEU A 1 278 ? -4.729 4.420 23.56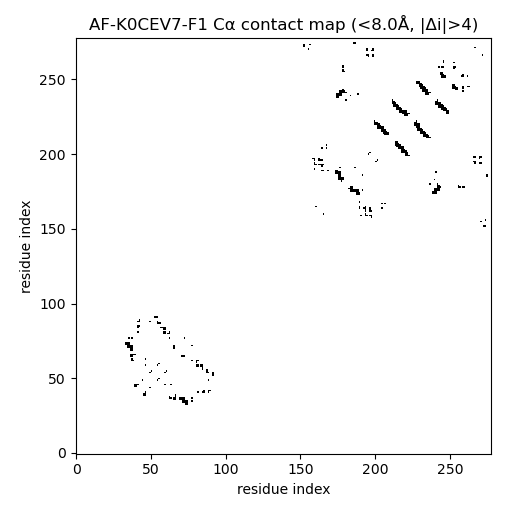6 1.00 31.88 278 LEU A CA 1
ATOM 2172 C C . LEU A 1 278 ? -4.065 5.806 23.584 1.00 31.88 278 LEU A C 1
ATOM 2174 O O . LEU A 1 278 ? -4.796 6.788 23.840 1.00 31.88 278 LEU A O 1
#

Mean predicted aligned error: 15.81 Å